Protein AF-A0A7K9FZ45-F1 (afdb_monomer)

Secondary structure (DSSP, 8-state):
-HHHHHHHHHHHHHHHTT--SS--------------S---SEE--TT-SS-EE---TT-TTHHHHHHHHHHHHHHHHHHHHHHHHHHHHHHHHHHHHHHHHHHGGGS-TTTHHHHHHHHHHHHHHHHHHHT-----TTTTTT-HHHHHHTSHHHHHHHHHHGGGS-HHHHHHHHHHHHHTHHHHHHHHTT--

Structure (mmCIF, N/CA/C/O backbone):
data_AF-A0A7K9FZ45-F1
#
_entry.id   AF-A0A7K9FZ45-F1
#
loop_
_atom_site.group_PDB
_atom_site.id
_atom_site.type_symbol
_atom_site.label_atom_id
_atom_site.label_alt_id
_atom_site.label_comp_id
_atom_site.label_asym_id
_atom_site.label_entity_id
_atom_site.label_seq_id
_atom_site.pdbx_PDB_ins_code
_atom_site.Cartn_x
_atom_site.Cartn_y
_atom_site.Cartn_z
_atom_site.occupancy
_atom_site.B_iso_or_equiv
_atom_site.auth_seq_id
_atom_site.auth_comp_id
_atom_site.auth_asym_id
_atom_site.auth_atom_id
_atom_site.pdbx_PDB_model_num
ATOM 1 N N . GLN A 1 1 ? 40.195 -30.713 -32.123 1.00 58.56 1 GLN A N 1
ATOM 2 C CA . GLN A 1 1 ? 41.474 -29.964 -32.093 1.00 58.56 1 GLN A CA 1
ATOM 3 C C . GLN A 1 1 ? 42.558 -30.627 -32.940 1.00 58.56 1 GLN A C 1
ATOM 5 O O . GLN A 1 1 ? 43.136 -29.954 -33.778 1.00 58.56 1 GLN A O 1
ATOM 10 N N . THR A 1 2 ? 42.777 -31.939 -32.810 1.00 71.94 2 THR A N 1
ATOM 11 C CA . THR A 1 2 ? 43.773 -32.715 -33.585 1.00 71.94 2 THR A CA 1
ATOM 12 C C . THR A 1 2 ? 43.663 -32.574 -35.107 1.00 71.94 2 THR A C 1
ATOM 14 O O . THR A 1 2 ? 44.682 -32.500 -35.782 1.00 71.94 2 THR A O 1
ATOM 17 N N . TYR A 1 3 ? 42.442 -32.479 -35.641 1.00 73.56 3 TYR A N 1
ATOM 18 C CA . TYR A 1 3 ? 42.191 -32.278 -37.072 1.00 73.56 3 TYR A CA 1
ATOM 19 C C . TYR A 1 3 ? 42.838 -30.997 -37.631 1.00 73.56 3 TYR A C 1
ATOM 21 O O . TYR A 1 3 ? 43.508 -31.046 -38.658 1.00 73.56 3 TYR A O 1
ATOM 29 N N . TYR A 1 4 ? 42.697 -29.866 -36.931 1.00 69.44 4 TYR A N 1
ATOM 30 C CA . TYR A 1 4 ? 43.245 -28.581 -37.381 1.00 69.44 4 TYR A CA 1
ATOM 31 C C . TYR A 1 4 ? 44.772 -28.558 -37.307 1.00 69.44 4 TYR A C 1
ATOM 33 O O . TYR A 1 4 ? 45.416 -28.138 -38.259 1.00 69.44 4 TYR A O 1
ATOM 41 N N . HIS A 1 5 ? 45.355 -29.137 -36.255 1.00 77.06 5 HIS A N 1
ATOM 42 C CA . HIS A 1 5 ? 46.809 -29.276 -36.160 1.00 77.06 5 HIS A CA 1
ATOM 43 C C . HIS A 1 5 ? 47.408 -30.156 -37.263 1.00 77.06 5 HIS A C 1
ATOM 45 O O . HIS A 1 5 ? 48.498 -29.875 -37.753 1.00 77.06 5 HIS A O 1
ATOM 51 N N . GLN A 1 6 ? 46.710 -31.214 -37.689 1.00 81.50 6 GLN A N 1
ATOM 52 C CA . GLN A 1 6 ? 47.155 -32.027 -38.826 1.00 81.50 6 GLN A CA 1
ATOM 53 C C . GLN A 1 6 ? 47.083 -31.254 -40.148 1.00 81.50 6 GLN A C 1
ATOM 55 O O . GLN A 1 6 ? 47.936 -31.450 -41.012 1.00 81.50 6 GLN A O 1
ATOM 60 N N . LEU A 1 7 ? 46.085 -30.381 -40.301 1.00 77.88 7 LEU A N 1
ATOM 61 C CA . LEU A 1 7 ? 45.923 -29.524 -41.473 1.00 77.88 7 LEU A CA 1
ATOM 62 C C . LEU A 1 7 ? 47.047 -28.477 -41.561 1.00 77.88 7 LEU A C 1
ATOM 64 O O . LEU A 1 7 ? 47.665 -28.336 -42.612 1.00 77.88 7 LEU A O 1
ATOM 68 N N . GLU A 1 8 ? 47.355 -27.812 -40.444 1.00 77.56 8 GLU A N 1
ATOM 69 C CA . GLU A 1 8 ? 48.450 -26.836 -40.323 1.00 77.56 8 GLU A CA 1
ATOM 70 C C . GLU A 1 8 ? 49.811 -27.478 -40.607 1.00 77.56 8 GLU A C 1
ATOM 72 O O . GLU A 1 8 ? 50.628 -26.918 -41.337 1.00 77.56 8 GLU A O 1
ATOM 77 N N . ARG A 1 9 ? 50.046 -28.691 -40.087 1.00 79.69 9 ARG A N 1
ATOM 78 C CA . ARG A 1 9 ? 51.304 -29.412 -40.315 1.00 79.69 9 ARG A CA 1
ATOM 79 C C . ARG A 1 9 ? 51.486 -29.803 -41.781 1.00 79.69 9 ARG A C 1
ATOM 81 O O . ARG A 1 9 ? 52.580 -29.655 -42.310 1.00 79.69 9 ARG A O 1
ATOM 88 N N . LYS A 1 10 ? 50.416 -30.258 -42.443 1.00 74.94 10 LYS A N 1
ATOM 89 C CA . LYS A 1 10 ? 50.434 -30.567 -43.881 1.00 74.94 10 LYS A CA 1
ATOM 90 C C . LYS A 1 10 ? 50.695 -29.323 -44.730 1.00 74.94 10 LYS A C 1
ATOM 92 O O . LYS A 1 10 ? 51.494 -29.401 -45.653 1.00 74.94 10 LYS A O 1
ATOM 97 N N . GLN A 1 11 ? 50.082 -28.186 -44.387 1.00 69.19 11 GLN A N 1
ATOM 98 C CA . GLN A 1 11 ? 50.353 -26.910 -45.061 1.00 69.19 11 GLN A CA 1
ATOM 99 C C . GLN A 1 11 ? 51.818 -26.480 -44.901 1.00 69.19 11 GLN A C 1
ATOM 101 O O . GLN A 1 11 ? 52.447 -26.084 -45.878 1.00 69.19 11 GLN A O 1
ATOM 106 N N . ALA A 1 12 ? 52.388 -26.615 -43.700 1.00 72.62 12 ALA A N 1
ATOM 107 C CA . ALA A 1 12 ? 53.792 -26.290 -43.447 1.00 72.62 12 ALA A CA 1
ATOM 108 C C . ALA A 1 12 ? 54.773 -27.220 -44.195 1.00 72.62 12 ALA A C 1
ATOM 110 O O . ALA A 1 12 ? 55.793 -26.760 -44.708 1.00 72.62 12 ALA A O 1
ATOM 111 N N . GLU A 1 13 ? 54.466 -28.521 -44.291 1.00 72.81 13 GLU A N 1
ATOM 112 C CA . GLU A 1 13 ? 55.247 -29.499 -45.070 1.00 72.81 13 GLU A CA 1
ATOM 113 C C . GLU A 1 13 ? 55.230 -29.172 -46.583 1.00 72.81 13 GLU A C 1
ATOM 115 O O . GLU A 1 13 ? 56.250 -29.308 -47.261 1.00 72.81 13 GLU A O 1
ATOM 120 N N . GLU A 1 14 ? 54.103 -28.681 -47.107 1.00 68.75 14 GLU A N 1
ATOM 121 C CA . GLU A 1 14 ? 53.916 -28.313 -48.519 1.00 68.75 14 GLU A CA 1
ATOM 122 C C . GLU A 1 14 ? 54.619 -26.988 -48.894 1.00 68.75 14 GLU A C 1
ATOM 124 O O . GLU A 1 14 ? 55.142 -26.850 -50.004 1.00 68.75 14 GLU A O 1
ATOM 129 N N . GLU A 1 15 ? 54.728 -26.038 -47.953 1.00 66.88 15 GLU A N 1
ATOM 130 C CA . GLU A 1 15 ? 55.504 -24.797 -48.126 1.00 66.88 15 GLU A CA 1
ATOM 131 C C . GLU A 1 15 ? 57.021 -25.040 -48.205 1.00 66.88 15 GLU A C 1
ATOM 133 O O . GLU A 1 15 ? 57.708 -24.384 -48.993 1.00 66.88 15 GLU A O 1
ATOM 138 N N . LEU A 1 16 ? 57.548 -26.008 -47.445 1.00 65.06 16 LEU A N 1
ATOM 139 C CA . LEU A 1 16 ? 58.973 -26.375 -47.449 1.00 65.06 16 LEU A CA 1
ATOM 140 C C . LEU A 1 16 ? 59.419 -27.039 -48.762 1.00 65.06 16 LEU A C 1
ATOM 142 O O . LEU A 1 16 ? 60.577 -26.912 -49.156 1.00 65.06 16 LEU A O 1
ATOM 146 N N . LEU A 1 17 ? 58.502 -27.718 -49.458 1.00 64.38 17 LEU A N 1
ATOM 147 C CA . LEU A 1 17 ? 58.753 -28.392 -50.738 1.00 64.38 17 LEU A CA 1
ATOM 148 C C . LEU A 1 17 ? 58.702 -27.441 -51.952 1.00 64.38 17 LEU A C 1
ATOM 150 O O . LEU A 1 17 ? 58.818 -27.890 -53.091 1.00 64.38 17 LEU A O 1
ATOM 154 N N . GLY A 1 18 ? 58.544 -26.128 -51.737 1.00 59.09 18 GLY A N 1
ATOM 155 C CA . GLY A 1 18 ? 58.601 -25.115 -52.800 1.00 59.09 18 GLY A CA 1
ATOM 156 C C . GLY A 1 18 ? 57.406 -25.128 -53.765 1.00 59.09 18 GLY A C 1
ATOM 157 O O . GLY A 1 18 ? 57.435 -24.450 -54.793 1.00 59.09 18 GLY A O 1
ATOM 158 N N . GLY A 1 19 ? 56.331 -25.852 -53.440 1.00 59.53 19 GLY A N 1
ATOM 159 C CA . GLY A 1 19 ? 55.126 -26.025 -54.259 1.00 59.53 19 GLY A CA 1
ATOM 160 C C . GLY A 1 19 ? 54.180 -24.820 -54.285 1.00 59.53 19 GLY A C 1
ATOM 161 O O . GLY A 1 19 ? 52.976 -24.984 -54.449 1.00 59.53 19 GLY A O 1
ATOM 162 N N . ARG A 1 20 ? 54.677 -23.589 -54.126 1.00 56.94 20 ARG A N 1
ATOM 163 C CA . ARG A 1 20 ? 53.844 -22.378 -54.001 1.00 56.94 20 ARG A CA 1
ATOM 164 C C . ARG A 1 20 ? 53.346 -21.820 -55.341 1.00 56.94 20 ARG A C 1
ATOM 166 O O . ARG A 1 20 ? 53.217 -20.612 -55.511 1.00 56.94 20 ARG A O 1
ATOM 173 N N . ASN A 1 21 ? 53.036 -22.686 -56.302 1.00 54.94 21 ASN A N 1
ATOM 174 C CA . ASN A 1 21 ? 52.468 -22.269 -57.579 1.00 54.94 21 ASN A CA 1
ATOM 175 C C . ASN A 1 21 ? 50.988 -22.675 -57.669 1.00 54.94 21 ASN A C 1
ATOM 177 O O . ASN A 1 21 ? 50.653 -23.722 -58.212 1.00 54.94 21 ASN A O 1
ATOM 181 N N . LYS A 1 22 ? 50.120 -21.742 -57.239 1.00 56.62 22 LYS A N 1
ATOM 182 C CA . LYS A 1 22 ? 48.705 -21.581 -57.653 1.00 56.62 22 LYS A CA 1
ATOM 183 C C . LYS A 1 22 ? 47.603 -22.383 -56.936 1.00 56.62 22 LYS A C 1
ATOM 185 O O . LYS A 1 22 ? 46.642 -22.780 -57.591 1.00 56.62 22 LYS A O 1
ATOM 190 N N . GLN A 1 23 ? 47.634 -22.542 -55.616 1.00 59.59 23 GLN A N 1
ATOM 191 C CA . GLN A 1 23 ? 46.379 -22.774 -54.884 1.00 59.59 23 GLN A CA 1
ATOM 192 C C . GLN A 1 23 ? 46.128 -21.595 -53.952 1.00 59.59 23 GLN A C 1
ATOM 194 O O . GLN A 1 23 ? 46.769 -21.452 -52.915 1.00 59.59 23 GLN A O 1
ATOM 199 N N . GLU A 1 24 ? 45.230 -20.697 -54.372 1.00 61.53 24 GLU A N 1
ATOM 200 C CA . GLU A 1 24 ? 44.634 -19.751 -53.432 1.00 61.53 24 GLU A CA 1
ATOM 201 C C . GLU A 1 24 ? 43.986 -20.573 -52.308 1.00 61.53 24 GLU A C 1
ATOM 203 O O . GLU A 1 24 ? 43.349 -21.590 -52.613 1.00 61.53 24 GLU A O 1
ATOM 208 N N . PRO A 1 25 ? 44.128 -20.172 -51.029 1.00 63.69 25 PRO A N 1
ATOM 209 C CA . PRO A 1 25 ? 43.386 -20.825 -49.959 1.00 63.69 25 PRO A CA 1
ATOM 210 C C . PRO A 1 25 ? 41.913 -20.850 -50.375 1.00 63.69 25 PRO A C 1
ATOM 212 O O . PRO A 1 25 ? 41.448 -19.835 -50.909 1.00 63.69 25 PRO A O 1
ATOM 215 N N . PRO A 1 26 ? 41.195 -21.978 -50.204 1.00 65.44 26 PRO A N 1
ATOM 216 C CA . PRO A 1 26 ? 39.822 -22.096 -50.667 1.00 65.44 26 PRO A CA 1
ATOM 217 C C . PRO A 1 26 ? 39.026 -20.926 -50.096 1.00 65.44 26 PRO A C 1
ATOM 219 O O . PRO A 1 26 ? 38.766 -20.854 -48.893 1.00 65.44 26 PRO A O 1
ATOM 222 N N . LYS A 1 27 ? 38.712 -19.956 -50.963 1.00 64.69 27 LYS A N 1
ATOM 223 C CA . LYS A 1 27 ? 37.932 -18.785 -50.587 1.00 64.69 27 LYS A CA 1
ATOM 224 C C . LYS A 1 27 ? 36.592 -19.339 -50.144 1.00 64.69 27 LYS A C 1
ATOM 226 O O . LYS A 1 27 ? 35.934 -20.037 -50.916 1.00 64.69 27 LYS A O 1
ATOM 231 N N . LEU A 1 28 ? 36.205 -19.064 -48.902 1.00 68.00 28 LEU A N 1
ATOM 232 C CA . LEU A 1 28 ? 34.835 -19.299 -48.480 1.00 68.00 28 LEU A CA 1
ATOM 233 C C . LEU A 1 28 ? 33.953 -18.450 -49.391 1.00 68.00 28 LEU A C 1
ATOM 235 O O . LEU A 1 28 ? 33.856 -17.237 -49.223 1.00 68.00 28 LEU A O 1
ATOM 239 N N . ILE A 1 29 ? 33.353 -19.093 -50.391 1.00 67.75 29 ILE A N 1
ATOM 240 C CA . ILE A 1 29 ? 32.290 -18.495 -51.180 1.00 67.75 29 ILE A CA 1
ATOM 241 C C . ILE A 1 29 ? 31.107 -18.442 -50.229 1.00 67.75 29 ILE A C 1
ATOM 243 O O . ILE A 1 29 ? 30.373 -19.415 -50.059 1.00 67.75 29 ILE A O 1
ATOM 247 N N . THR A 1 30 ? 30.961 -17.315 -49.542 1.00 63.03 30 THR A N 1
ATOM 248 C CA . THR A 1 30 ? 29.705 -17.011 -48.885 1.00 63.03 30 THR A CA 1
ATOM 249 C C . THR A 1 30 ? 28.703 -16.750 -50.005 1.00 63.03 30 THR A C 1
ATOM 251 O O . THR A 1 30 ? 28.949 -15.879 -50.847 1.00 63.03 30 THR A O 1
ATOM 254 N N . PRO A 1 31 ? 27.597 -17.512 -50.101 1.00 68.44 31 PRO A N 1
ATOM 255 C CA . PRO A 1 31 ? 26.531 -17.122 -51.006 1.00 68.44 31 PRO A CA 1
ATOM 256 C C . PRO A 1 31 ? 26.154 -15.682 -50.653 1.00 68.44 31 PRO A C 1
ATOM 258 O O . PRO A 1 31 ? 26.036 -15.339 -49.473 1.00 68.44 31 PRO A O 1
ATOM 261 N N . PHE A 1 32 ? 26.025 -14.823 -51.663 1.00 67.75 32 PHE A N 1
ATOM 262 C CA . PHE A 1 32 ? 25.487 -13.490 -51.450 1.00 67.75 32 PHE A CA 1
ATOM 263 C C . PHE A 1 32 ? 24.040 -13.658 -50.987 1.00 67.75 32 PHE A C 1
ATOM 265 O O . PHE A 1 32 ? 23.144 -13.933 -51.783 1.00 67.75 32 PHE A O 1
ATOM 272 N N . ILE A 1 33 ? 23.825 -13.576 -49.678 1.00 68.56 33 ILE A N 1
ATOM 273 C CA . ILE A 1 33 ? 22.489 -13.599 -49.105 1.00 68.56 33 ILE A CA 1
ATOM 274 C C . ILE A 1 33 ? 21.914 -12.207 -49.368 1.00 68.56 33 ILE A C 1
ATOM 276 O O . ILE A 1 33 ? 22.491 -11.185 -49.000 1.00 68.56 33 ILE A O 1
ATOM 280 N N . GLN A 1 34 ? 20.800 -12.142 -50.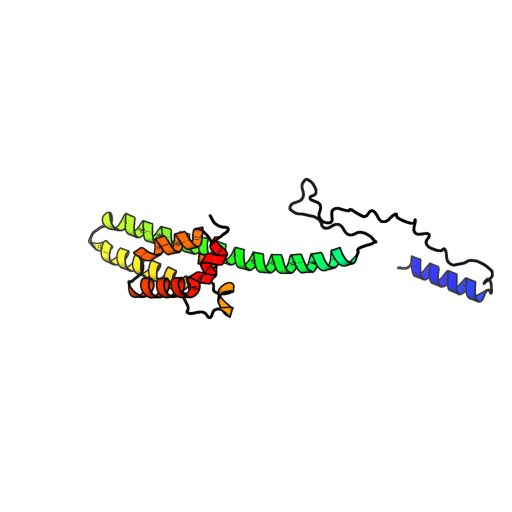086 1.00 68.69 34 GLN A N 1
ATOM 281 C CA . GLN A 1 34 ? 20.119 -10.873 -50.287 1.00 68.69 34 GLN A CA 1
ATOM 282 C C . GLN A 1 34 ? 19.643 -10.374 -48.921 1.00 68.69 34 GLN A C 1
ATOM 284 O O . GLN A 1 34 ? 19.012 -11.119 -48.169 1.00 68.69 34 GLN A O 1
ATOM 289 N N . LYS A 1 35 ? 19.969 -9.123 -48.582 1.00 67.81 35 LYS A N 1
ATOM 290 C CA . LYS A 1 35 ? 19.495 -8.493 -47.351 1.00 67.81 35 LYS A CA 1
ATOM 291 C C . LYS A 1 35 ? 17.969 -8.406 -47.423 1.00 67.81 35 LYS A C 1
ATOM 293 O O . LYS A 1 35 ? 17.431 -7.533 -48.095 1.00 67.81 35 LYS A O 1
ATOM 298 N N . VAL A 1 36 ? 17.283 -9.331 -4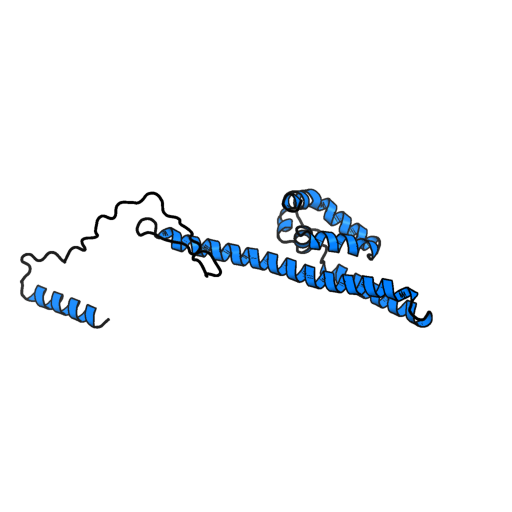6.762 1.00 68.94 36 VAL A N 1
ATOM 299 C CA . VAL A 1 36 ? 15.840 -9.236 -46.542 1.00 68.94 36 VAL A CA 1
ATOM 300 C C . VAL A 1 36 ? 15.637 -8.126 -45.516 1.00 68.94 36 VAL A C 1
ATOM 302 O O . VAL A 1 36 ? 16.169 -8.194 -44.408 1.00 68.94 36 VAL A O 1
ATOM 305 N N . GLU A 1 37 ? 14.954 -7.055 -45.915 1.00 64.19 37 GLU A N 1
ATOM 306 C CA . GLU A 1 37 ? 14.833 -5.835 -45.105 1.00 64.19 37 GLU A CA 1
ATOM 307 C C . GLU A 1 37 ? 13.956 -6.022 -43.861 1.00 64.19 37 GLU A C 1
ATOM 309 O O . GLU A 1 37 ? 14.084 -5.262 -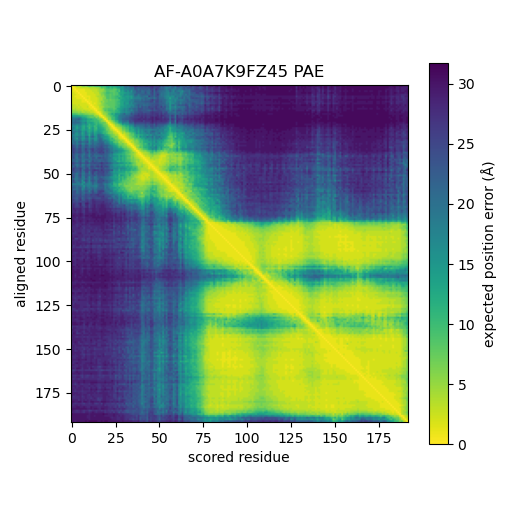42.902 1.00 64.19 37 GLU A O 1
ATOM 314 N N . THR A 1 38 ? 13.124 -7.064 -43.831 1.00 66.38 38 THR A N 1
ATOM 315 C CA . THR A 1 38 ? 12.166 -7.323 -42.758 1.00 66.38 38 THR A CA 1
ATOM 316 C C . THR A 1 38 ? 12.312 -8.744 -42.222 1.00 66.38 38 THR A C 1
ATOM 318 O O . THR A 1 38 ? 11.990 -9.728 -42.881 1.00 66.38 38 THR A O 1
ATOM 321 N N . TYR A 1 39 ? 12.808 -8.853 -40.992 1.00 69.44 39 TYR A N 1
ATOM 322 C CA . TYR A 1 39 ? 12.711 -10.064 -40.185 1.00 69.44 39 TYR A CA 1
ATOM 323 C C . TYR A 1 39 ? 12.105 -9.693 -38.836 1.00 69.44 39 TYR A C 1
ATOM 325 O O . TYR A 1 39 ? 12.463 -8.666 -38.248 1.00 69.44 39 TYR A O 1
ATOM 333 N N . 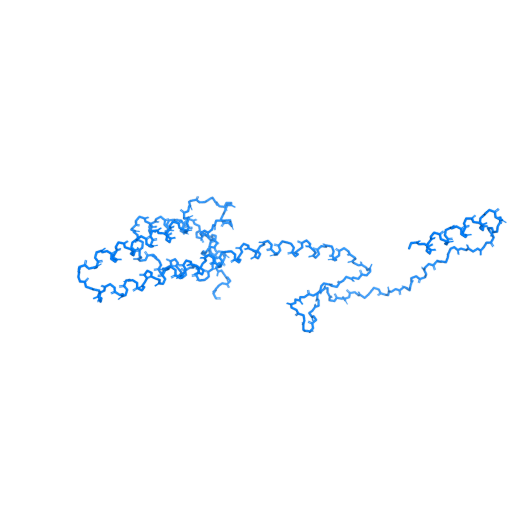ASP A 1 40 ? 11.209 -10.540 -38.338 1.00 69.50 40 ASP A N 1
ATOM 334 C CA . ASP A 1 40 ? 10.684 -10.390 -36.989 1.00 69.50 40 ASP A CA 1
ATOM 335 C C . ASP A 1 40 ? 11.798 -10.699 -36.003 1.00 69.50 40 ASP A C 1
ATOM 337 O O . ASP A 1 40 ? 12.331 -11.806 -35.922 1.00 69.50 40 ASP A O 1
ATOM 341 N N . SER A 1 41 ? 12.198 -9.679 -35.259 1.00 71.19 41 SER A N 1
ATOM 342 C CA . SER A 1 41 ? 13.324 -9.802 -34.346 1.00 71.19 41 SER A CA 1
ATOM 343 C C . SER A 1 41 ? 13.027 -10.573 -33.080 1.00 71.19 41 SER A C 1
ATOM 345 O O . SER A 1 41 ? 13.948 -10.961 -32.365 1.00 71.19 41 SER A O 1
ATOM 347 N N . VAL A 1 42 ? 11.744 -10.742 -32.787 1.00 76.06 42 VAL A N 1
ATOM 348 C CA . VAL A 1 42 ? 11.248 -11.465 -31.632 1.00 76.06 42 VAL A CA 1
ATOM 349 C C . VAL A 1 42 ? 10.082 -12.311 -32.110 1.00 76.06 42 VAL A C 1
ATOM 351 O O . VAL A 1 42 ? 9.102 -11.784 -32.630 1.00 76.06 42 VAL A O 1
ATOM 354 N N . VAL A 1 43 ? 10.204 -13.626 -31.952 1.00 80.62 43 VAL A N 1
ATOM 355 C CA . VAL A 1 43 ? 9.212 -14.596 -32.418 1.00 80.62 43 VAL A CA 1
ATOM 356 C C . VAL A 1 43 ? 8.693 -15.386 -31.225 1.00 80.62 43 VAL A C 1
ATOM 358 O O . VAL A 1 43 ? 9.455 -15.821 -30.359 1.00 80.62 43 VAL A O 1
ATOM 361 N N . ARG A 1 44 ? 7.376 -15.591 -31.171 1.00 80.12 44 ARG A N 1
ATOM 362 C CA . ARG A 1 44 ? 6.743 -16.484 -30.199 1.00 80.12 44 ARG A CA 1
ATOM 363 C C . ARG A 1 44 ? 6.583 -17.861 -30.830 1.00 80.12 44 ARG A C 1
ATOM 365 O O . ARG A 1 44 ? 5.765 -18.040 -31.728 1.00 80.12 44 ARG A O 1
ATOM 372 N N . ILE A 1 45 ? 7.363 -18.825 -30.358 1.00 82.94 45 ILE A N 1
ATOM 373 C CA . ILE A 1 45 ? 7.271 -20.209 -30.822 1.00 82.94 45 ILE A CA 1
ATOM 374 C C . ILE A 1 45 ? 6.089 -20.869 -30.106 1.00 82.94 45 ILE A C 1
ATOM 376 O O . ILE A 1 45 ? 5.928 -20.752 -28.892 1.00 82.94 45 ILE A O 1
ATOM 380 N N . ALA A 1 46 ? 5.211 -21.536 -30.851 1.00 83.69 46 ALA A N 1
ATOM 381 C CA . ALA A 1 46 ? 4.081 -22.233 -30.248 1.00 83.69 46 ALA A CA 1
ATOM 382 C C . ALA A 1 46 ? 4.586 -23.288 -29.244 1.00 83.69 46 ALA A C 1
ATOM 384 O O . ALA A 1 46 ? 5.433 -24.112 -29.577 1.00 83.69 46 ALA A O 1
ATOM 385 N N . GLY A 1 47 ? 4.078 -23.246 -28.009 1.00 83.75 47 GLY A N 1
ATOM 386 C CA . GLY A 1 47 ? 4.490 -24.151 -26.930 1.00 83.75 47 GLY A CA 1
ATOM 387 C C . GLY A 1 47 ? 5.699 -23.698 -26.099 1.00 83.75 47 GLY A C 1
ATOM 388 O O . GLY A 1 47 ? 6.035 -24.387 -25.140 1.00 83.75 47 GLY A O 1
ATOM 389 N N . SER A 1 48 ? 6.334 -22.553 -26.393 1.00 79.06 48 SER A N 1
ATOM 390 C CA . SER A 1 48 ? 7.375 -21.982 -25.522 1.00 79.06 48 SER A CA 1
ATOM 391 C C . SER A 1 48 ? 6.785 -21.119 -24.399 1.00 79.06 48 SER A C 1
ATOM 393 O O . SER A 1 48 ? 5.768 -20.446 -24.575 1.00 79.06 48 SER A O 1
ATOM 395 N N . LEU A 1 49 ? 7.456 -21.102 -23.240 1.00 77.44 49 LEU A N 1
ATOM 396 C CA . LEU A 1 49 ? 7.083 -20.267 -22.086 1.00 77.44 49 LEU A CA 1
ATOM 397 C C . LEU A 1 49 ? 7.303 -18.762 -22.340 1.00 77.44 49 LEU A C 1
ATOM 399 O O . LEU A 1 49 ? 6.727 -17.928 -21.650 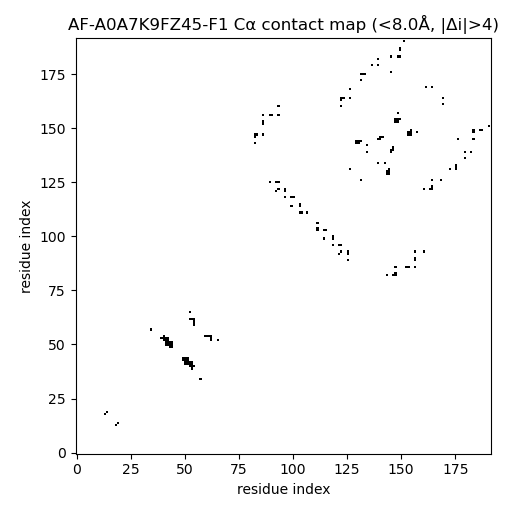1.00 77.44 49 LEU A O 1
ATOM 403 N N . GLY A 1 50 ? 8.112 -18.405 -23.340 1.00 80.06 50 GLY A N 1
ATOM 404 C CA . GLY A 1 50 ? 8.488 -17.021 -23.621 1.00 80.06 50 GLY A CA 1
ATOM 405 C C . GLY A 1 50 ? 8.726 -16.737 -25.099 1.00 80.06 50 GLY A C 1
ATOM 406 O O . GLY A 1 50 ? 8.446 -17.566 -25.970 1.00 80.06 50 GLY A O 1
ATOM 407 N N . GLN A 1 51 ? 9.231 -15.535 -25.364 1.00 83.44 51 GLN A N 1
ATOM 408 C CA . GLN A 1 51 ? 9.594 -15.059 -26.696 1.00 83.44 51 GLN A CA 1
ATOM 409 C C . GLN A 1 51 ? 11.071 -15.363 -26.996 1.00 83.44 51 GLN A C 1
ATOM 411 O O . GLN A 1 51 ? 11.902 -15.354 -26.090 1.00 83.44 51 GLN A O 1
ATOM 416 N N . VAL A 1 52 ? 11.401 -15.633 -28.261 1.00 78.88 52 VAL A N 1
ATOM 417 C CA . VAL A 1 52 ? 12.767 -15.937 -28.714 1.00 78.88 52 VAL A CA 1
ATOM 418 C C . VAL A 1 52 ? 13.269 -14.808 -29.608 1.00 78.88 52 VAL A C 1
ATOM 420 O O . VAL A 1 52 ? 12.623 -14.459 -30.596 1.00 78.88 52 VAL A O 1
ATOM 423 N N . ALA A 1 53 ? 14.429 -14.243 -29.271 1.00 79.19 53 ALA A N 1
ATOM 424 C CA . ALA A 1 53 ? 15.093 -13.241 -30.098 1.00 79.19 53 ALA A CA 1
ATOM 425 C C . ALA A 1 53 ? 15.805 -13.905 -31.286 1.00 79.19 53 ALA A C 1
ATOM 427 O O . ALA A 1 53 ? 16.538 -14.881 -31.118 1.00 79.19 53 ALA A O 1
ATOM 428 N N . VAL A 1 54 ? 15.616 -13.357 -32.486 1.00 77.44 54 VAL A N 1
ATOM 429 C CA . VAL A 1 54 ? 16.227 -13.855 -33.724 1.00 77.44 54 VAL A CA 1
ATOM 430 C C . VAL A 1 54 ? 17.285 -12.862 -34.196 1.00 77.44 54 VAL A C 1
ATOM 432 O O . VAL A 1 54 ? 17.013 -11.672 -34.365 1.00 77.44 54 VAL A O 1
ATOM 435 N N . SER A 1 55 ? 18.505 -13.353 -34.415 1.00 75.38 55 SER A N 1
ATOM 436 C CA . SER A 1 55 ? 19.617 -12.560 -34.941 1.00 75.38 55 SER A CA 1
ATOM 437 C C . SER A 1 55 ? 20.012 -13.052 -36.327 1.00 75.38 55 SER A C 1
ATOM 439 O O . SER A 1 55 ? 20.056 -14.254 -36.585 1.00 75.38 55 SER A O 1
ATOM 441 N N . THR A 1 56 ? 20.301 -12.115 -37.224 1.00 77.06 56 THR A N 1
ATOM 442 C CA . THR A 1 56 ? 20.753 -12.408 -38.587 1.00 77.06 56 THR A CA 1
ATOM 443 C C . THR A 1 56 ? 22.257 -12.180 -38.708 1.00 77.06 56 THR A C 1
ATOM 445 O O . THR A 1 56 ? 22.852 -11.439 -37.921 1.00 77.06 56 THR A O 1
ATOM 448 N N . CYS A 1 57 ? 22.879 -12.740 -39.748 1.00 75.62 57 CYS A N 1
ATOM 449 C CA . CYS A 1 57 ? 24.276 -12.451 -40.089 1.00 75.62 57 CYS A CA 1
ATOM 450 C C . CYS A 1 57 ? 24.538 -10.960 -40.395 1.00 75.62 57 CYS A C 1
ATOM 452 O O . CYS A 1 57 ? 25.683 -10.522 -40.319 1.00 75.62 57 CYS A O 1
ATOM 454 N N . TYR A 1 58 ? 23.491 -10.168 -40.671 1.00 74.25 58 TYR A N 1
ATOM 455 C CA . TYR A 1 58 ? 23.566 -8.721 -40.906 1.00 74.25 58 TYR A CA 1
ATOM 456 C C . TYR A 1 58 ? 23.404 -7.875 -39.639 1.00 74.25 58 TYR A C 1
ATOM 458 O O . TYR A 1 58 ? 23.639 -6.668 -39.672 1.00 74.25 58 TYR A O 1
ATOM 466 N N . SER A 1 59 ? 22.990 -8.475 -38.522 1.00 72.25 59 SER A N 1
ATOM 467 C CA . SER A 1 59 ? 22.688 -7.758 -37.281 1.00 72.25 59 SER A CA 1
ATOM 468 C C . SER A 1 59 ? 23.127 -8.518 -36.017 1.00 72.25 59 SER A C 1
ATOM 470 O O . SER A 1 59 ? 22.335 -8.630 -3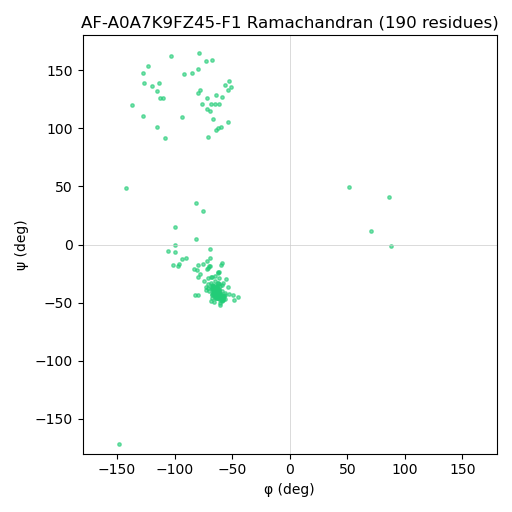5.076 1.00 72.25 59 SER A O 1
ATOM 472 N N . PRO A 1 60 ? 24.370 -9.033 -35.943 1.00 70.25 60 PRO A N 1
ATOM 473 C CA . PRO A 1 60 ? 24.791 -9.933 -34.867 1.00 70.25 60 PRO A CA 1
ATOM 474 C C . PRO A 1 60 ? 24.716 -9.295 -33.470 1.00 70.25 60 PRO A C 1
ATOM 476 O O . PRO A 1 60 ? 24.445 -9.991 -32.494 1.00 70.25 60 PRO A O 1
ATOM 479 N N . ARG A 1 61 ? 24.878 -7.965 -33.370 1.00 68.94 61 ARG A N 1
ATOM 480 C CA . ARG A 1 61 ? 24.846 -7.217 -32.097 1.00 68.94 61 ARG A CA 1
ATOM 481 C C . ARG A 1 61 ? 23.500 -7.292 -31.366 1.00 68.94 61 ARG A C 1
ATOM 483 O O . ARG A 1 61 ? 23.481 -7.223 -30.145 1.00 68.94 61 ARG A O 1
ATOM 490 N N . ARG A 1 62 ? 22.394 -7.544 -32.076 1.00 66.94 62 ARG A N 1
ATOM 491 C CA . ARG A 1 62 ? 21.052 -7.628 -31.473 1.00 66.94 62 ARG A CA 1
ATOM 492 C C . ARG A 1 62 ? 20.916 -8.749 -30.444 1.00 66.94 62 ARG A C 1
ATOM 494 O O . ARG A 1 62 ? 20.205 -8.582 -29.462 1.00 66.94 62 ARG A O 1
ATOM 501 N N . ALA A 1 63 ? 21.612 -9.870 -30.651 1.00 65.56 63 ALA A N 1
ATOM 502 C CA . ALA A 1 63 ? 21.630 -10.968 -29.684 1.00 65.56 63 ALA A CA 1
ATOM 503 C C . ALA A 1 63 ? 22.347 -10.583 -28.378 1.00 65.56 63 ALA A C 1
ATOM 505 O O . ALA A 1 63 ? 22.020 -11.116 -27.327 1.00 65.56 63 ALA A O 1
ATOM 506 N N . ILE A 1 64 ? 23.303 -9.653 -28.444 1.00 63.75 64 ILE A N 1
ATOM 507 C CA . ILE A 1 64 ? 24.102 -9.194 -27.301 1.00 63.75 64 ILE A CA 1
ATOM 508 C C . ILE A 1 64 ? 23.325 -8.140 -26.501 1.00 63.75 64 ILE A C 1
ATOM 510 O O . ILE A 1 64 ? 23.268 -8.207 -25.274 1.00 63.75 64 ILE A O 1
ATOM 514 N N . ASP A 1 65 ? 22.670 -7.202 -27.188 1.00 60.62 65 ASP A N 1
ATOM 515 C CA . ASP A 1 65 ? 21.850 -6.169 -26.541 1.00 60.62 65 ASP A CA 1
ATOM 516 C C . ASP A 1 65 ? 20.592 -6.769 -25.885 1.00 60.62 65 ASP A C 1
ATOM 518 O O . ASP A 1 65 ? 20.180 -6.332 -24.811 1.00 60.62 65 ASP A O 1
ATOM 522 N N . ALA A 1 66 ? 20.023 -7.836 -26.462 1.00 59.19 66 ALA A N 1
ATOM 523 C CA . ALA A 1 66 ? 18.900 -8.565 -25.866 1.00 59.19 66 ALA A CA 1
ATOM 524 C C . ALA A 1 66 ? 19.220 -9.130 -24.467 1.00 59.19 66 ALA A C 1
ATOM 526 O O . ALA A 1 66 ? 18.355 -9.123 -23.594 1.00 59.19 66 ALA A O 1
ATOM 527 N N . VAL A 1 67 ? 20.465 -9.563 -24.224 1.00 56.41 67 VAL A N 1
ATOM 528 C CA . VAL A 1 67 ? 20.903 -10.051 -22.901 1.00 56.41 67 VAL A CA 1
ATOM 529 C C . VAL A 1 67 ? 20.904 -8.922 -21.866 1.00 56.41 67 VAL A C 1
ATOM 531 O O . VAL A 1 67 ? 20.525 -9.136 -20.717 1.00 56.41 67 VAL A O 1
ATOM 534 N N . HIS A 1 68 ? 21.268 -7.704 -22.270 1.00 53.69 68 HIS A N 1
ATOM 535 C CA . HIS A 1 68 ? 21.270 -6.546 -21.374 1.00 53.69 68 HIS A CA 1
ATOM 536 C C . HIS A 1 68 ? 19.847 -6.099 -21.014 1.00 53.69 68 HIS A C 1
ATOM 538 O O . HIS A 1 68 ? 19.592 -5.747 -19.863 1.00 53.69 68 HIS A O 1
ATOM 544 N N . HIS A 1 69 ? 18.901 -6.172 -21.956 1.00 52.53 69 HIS A N 1
ATOM 545 C CA . HIS A 1 69 ? 17.490 -5.890 -21.675 1.00 52.53 69 HIS A CA 1
ATOM 546 C C . HIS A 1 69 ? 16.848 -6.928 -20.743 1.00 52.53 69 HIS A C 1
ATOM 548 O O . HIS A 1 69 ? 16.110 -6.539 -19.840 1.00 52.53 69 HIS A O 1
ATOM 554 N N . ALA A 1 70 ? 17.177 -8.216 -20.898 1.00 51.09 70 ALA A N 1
ATOM 555 C CA . ALA A 1 70 ? 16.680 -9.273 -20.014 1.00 51.09 70 ALA A CA 1
ATOM 556 C C . ALA A 1 70 ? 17.130 -9.074 -18.553 1.00 51.09 70 ALA A C 1
ATOM 558 O O . ALA A 1 70 ? 16.321 -9.200 -17.640 1.00 51.09 70 ALA A O 1
ATOM 559 N N . LEU A 1 71 ? 18.389 -8.682 -18.321 1.00 50.34 71 LEU A N 1
ATOM 560 C CA . LEU A 1 71 ? 18.913 -8.435 -16.969 1.00 50.34 71 LEU A CA 1
ATOM 561 C C . LEU A 1 71 ? 18.255 -7.227 -16.276 1.00 50.34 71 LEU A C 1
ATOM 563 O O . LEU A 1 71 ? 18.027 -7.252 -15.066 1.00 50.34 71 LEU A O 1
ATOM 567 N N . VAL A 1 72 ? 17.928 -6.173 -17.032 1.00 50.03 72 VAL A N 1
ATOM 568 C CA . VAL A 1 72 ? 17.232 -4.985 -16.504 1.00 50.03 72 VAL A CA 1
ATOM 569 C C . VAL A 1 72 ? 15.759 -5.290 -16.200 1.00 50.03 72 VAL A C 1
ATOM 571 O O . VAL A 1 72 ? 15.253 -4.856 -15.162 1.00 50.03 72 VAL A O 1
ATOM 574 N N . GLU A 1 73 ? 15.076 -6.070 -17.045 1.00 49.91 73 GLU A N 1
ATOM 575 C CA . GLU A 1 73 ? 13.711 -6.539 -16.762 1.00 49.91 73 GLU A CA 1
ATOM 576 C C . GLU A 1 73 ? 13.652 -7.518 -15.584 1.00 49.91 73 GLU A C 1
ATOM 578 O O . GLU A 1 73 ? 12.729 -7.424 -14.778 1.00 49.91 73 GLU A O 1
ATOM 583 N N . GLU A 1 74 ? 14.626 -8.419 -15.421 1.00 51.66 74 GLU A N 1
ATOM 584 C CA . GLU A 1 74 ? 14.671 -9.331 -14.270 1.00 51.66 74 GLU A CA 1
ATOM 585 C C . GLU A 1 74 ? 14.872 -8.580 -12.946 1.00 51.66 74 GLU A C 1
ATOM 587 O O . GLU A 1 74 ? 14.210 -8.887 -11.949 1.00 51.66 74 GLU A O 1
ATOM 592 N N . ALA A 1 75 ? 15.722 -7.548 -12.927 1.00 52.53 75 ALA A N 1
ATOM 593 C CA . ALA A 1 75 ? 15.910 -6.704 -11.750 1.00 52.53 75 ALA A CA 1
ATOM 594 C C . ALA A 1 75 ? 14.636 -5.904 -11.416 1.00 52.53 75 ALA A C 1
ATOM 596 O O . ALA A 1 75 ? 14.145 -5.962 -10.284 1.00 52.53 75 ALA A O 1
ATOM 597 N N . ALA A 1 76 ? 14.038 -5.219 -12.398 1.00 56.09 76 ALA A N 1
ATOM 598 C CA . ALA A 1 76 ? 12.793 -4.469 -12.209 1.00 56.09 76 ALA A CA 1
ATOM 599 C C . ALA A 1 76 ? 11.603 -5.383 -11.841 1.00 56.09 76 ALA A C 1
ATOM 601 O O . ALA A 1 76 ? 10.783 -5.045 -10.979 1.00 56.09 76 ALA A O 1
ATOM 602 N N . GLY A 1 77 ? 11.539 -6.576 -12.437 1.00 62.34 77 GLY A N 1
ATOM 603 C CA . GLY A 1 77 ? 10.570 -7.624 -12.127 1.00 62.34 77 GLY A CA 1
ATOM 604 C C . GLY A 1 77 ? 10.718 -8.154 -10.701 1.00 62.34 77 GLY A C 1
ATOM 605 O O . GLY A 1 77 ? 9.713 -8.343 -10.016 1.00 62.34 77 GLY A O 1
ATOM 606 N N . SER A 1 78 ? 11.951 -8.304 -10.208 1.00 72.69 78 SER A N 1
ATOM 607 C CA . SER A 1 78 ? 12.245 -8.718 -8.830 1.00 72.69 78 SER A CA 1
ATOM 608 C C . SER A 1 78 ? 11.750 -7.703 -7.793 1.00 72.69 78 SER A C 1
ATOM 610 O O . SER A 1 78 ? 11.112 -8.083 -6.806 1.00 72.69 78 SER A O 1
ATOM 612 N N . HIS A 1 79 ? 11.955 -6.401 -8.030 1.00 78.44 79 HIS A N 1
ATOM 613 C CA . HIS A 1 79 ? 11.448 -5.348 -7.141 1.00 78.44 79 HIS A CA 1
ATOM 614 C C . HIS A 1 79 ? 9.917 -5.321 -7.093 1.00 78.44 79 HIS A C 1
ATOM 616 O O . HIS A 1 79 ? 9.329 -5.306 -6.007 1.00 78.44 79 HIS A O 1
ATOM 622 N N . ARG A 1 80 ? 9.262 -5.400 -8.258 1.00 84.38 80 ARG A N 1
ATOM 623 C CA . ARG A 1 80 ? 7.798 -5.470 -8.343 1.00 84.38 80 ARG A CA 1
ATOM 624 C C . ARG A 1 80 ? 7.251 -6.724 -7.662 1.00 84.38 80 ARG A C 1
ATOM 626 O O . ARG A 1 80 ? 6.293 -6.632 -6.898 1.00 84.38 80 ARG A O 1
ATOM 633 N N . LEU A 1 81 ? 7.865 -7.884 -7.890 1.00 87.06 81 LEU A N 1
ATOM 634 C CA . LEU A 1 81 ? 7.463 -9.143 -7.265 1.00 87.06 81 LEU A CA 1
ATOM 635 C C . LEU A 1 81 ? 7.602 -9.082 -5.738 1.00 87.06 81 LEU A C 1
ATOM 637 O O . LEU A 1 81 ? 6.699 -9.514 -5.023 1.00 87.06 81 LEU A O 1
ATOM 641 N N . ARG A 1 82 ? 8.686 -8.484 -5.227 1.00 87.62 82 ARG A N 1
ATOM 642 C CA . ARG A 1 82 ? 8.886 -8.258 -3.788 1.00 87.62 82 ARG A CA 1
ATOM 643 C C . ARG A 1 82 ? 7.797 -7.363 -3.199 1.00 87.62 82 ARG A C 1
ATOM 645 O O . ARG A 1 82 ? 7.258 -7.691 -2.142 1.00 87.62 82 ARG A O 1
ATOM 652 N N . ALA A 1 83 ? 7.458 -6.266 -3.876 1.00 87.81 83 ALA A N 1
ATOM 653 C CA . ALA A 1 83 ? 6.390 -5.368 -3.444 1.00 87.81 83 ALA A CA 1
ATOM 654 C C . ALA A 1 83 ? 5.036 -6.094 -3.391 1.00 87.81 83 ALA A C 1
ATOM 656 O O . ALA A 1 83 ? 4.345 -6.027 -2.377 1.00 87.81 83 ALA A O 1
ATOM 657 N N . LEU A 1 84 ? 4.695 -6.862 -4.432 1.00 92.25 84 LEU A N 1
ATOM 658 C CA . LEU A 1 84 ? 3.466 -7.659 -4.479 1.00 92.25 84 LEU A CA 1
ATOM 659 C C . LEU A 1 84 ? 3.422 -8.721 -3.376 1.00 92.25 84 LEU A C 1
ATOM 661 O O . LEU A 1 84 ? 2.420 -8.828 -2.674 1.00 92.25 84 LEU A O 1
ATOM 665 N N . HIS A 1 85 ? 4.511 -9.461 -3.163 1.00 92.75 85 HIS A N 1
ATOM 666 C CA . HIS A 1 85 ? 4.574 -10.449 -2.088 1.00 92.75 85 HIS A CA 1
ATOM 667 C C . HIS A 1 85 ? 4.391 -9.799 -0.707 1.00 92.75 85 HIS A C 1
ATOM 669 O O . HIS A 1 85 ? 3.645 -10.316 0.130 1.00 92.75 85 HIS A O 1
ATOM 675 N N . ARG A 1 86 ? 5.021 -8.642 -0.474 1.00 93.69 86 ARG A N 1
ATOM 676 C CA . ARG A 1 86 ? 4.850 -7.875 0.766 1.00 93.69 86 ARG A CA 1
ATOM 677 C C . ARG A 1 86 ? 3.406 -7.404 0.944 1.00 93.69 86 ARG A C 1
ATOM 679 O O . ARG A 1 86 ? 2.885 -7.528 2.048 1.00 93.69 86 ARG A O 1
ATOM 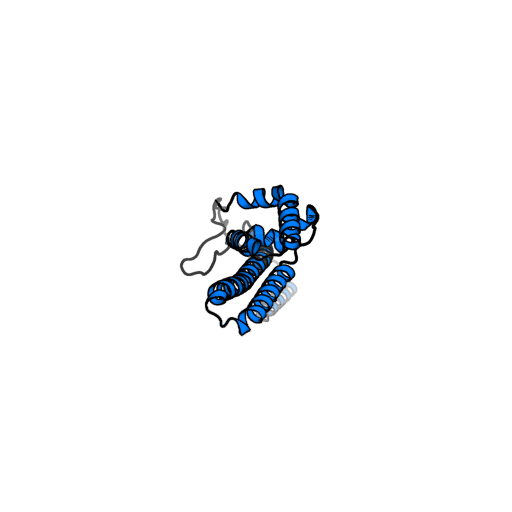686 N N . ILE A 1 87 ? 2.751 -6.939 -0.124 1.00 95.44 87 ILE A N 1
ATOM 687 C CA . ILE A 1 87 ? 1.323 -6.582 -0.104 1.00 95.44 87 ILE A CA 1
ATOM 688 C C . ILE A 1 87 ? 0.476 -7.784 0.309 1.00 95.44 87 ILE A C 1
ATOM 690 O O . ILE A 1 87 ? -0.360 -7.639 1.192 1.00 95.44 87 ILE A O 1
ATOM 694 N N . GLU A 1 88 ? 0.695 -8.961 -0.281 1.00 96.44 88 GLU A N 1
ATOM 695 C CA . GLU A 1 88 ? -0.055 -10.171 0.081 1.00 96.44 88 GLU A CA 1
ATOM 696 C C . GLU A 1 88 ? 0.092 -10.508 1.565 1.00 96.44 88 GLU A C 1
ATOM 698 O O . GLU A 1 88 ? -0.906 -10.716 2.252 1.00 96.44 88 GLU A O 1
ATOM 703 N N . LYS A 1 89 ? 1.326 -10.487 2.083 1.00 96.12 89 LYS A N 1
ATOM 704 C CA . LYS A 1 89 ? 1.595 -10.782 3.494 1.00 96.12 89 LYS A CA 1
ATOM 705 C C . LYS A 1 89 ? 0.886 -9.798 4.428 1.00 96.12 89 LYS A C 1
ATOM 707 O O . LYS A 1 89 ? 0.217 -10.225 5.362 1.00 96.12 89 LYS A O 1
ATOM 712 N N . LEU A 1 90 ? 0.994 -8.499 4.152 1.00 96.62 90 LEU A N 1
ATOM 713 C CA . LEU A 1 90 ? 0.333 -7.463 4.949 1.00 96.62 90 LEU A CA 1
ATOM 714 C C . LEU A 1 90 ? -1.195 -7.559 4.865 1.00 96.62 90 LEU A C 1
ATOM 716 O O . LEU A 1 90 ? -1.888 -7.298 5.843 1.00 96.62 90 LEU A O 1
ATOM 720 N N . PHE A 1 91 ? -1.733 -7.943 3.706 1.00 97.31 91 PHE A N 1
ATOM 721 C CA . PHE A 1 91 ? -3.172 -8.086 3.519 1.00 97.31 91 PHE A CA 1
ATOM 722 C C . PHE A 1 91 ? -3.733 -9.240 4.353 1.00 97.31 91 PHE A C 1
ATOM 724 O O . PHE A 1 91 ? -4.818 -9.100 4.904 1.00 97.31 91 PHE A O 1
ATOM 731 N N . LEU A 1 92 ? -2.999 -10.350 4.479 1.00 96.81 92 LEU A N 1
ATO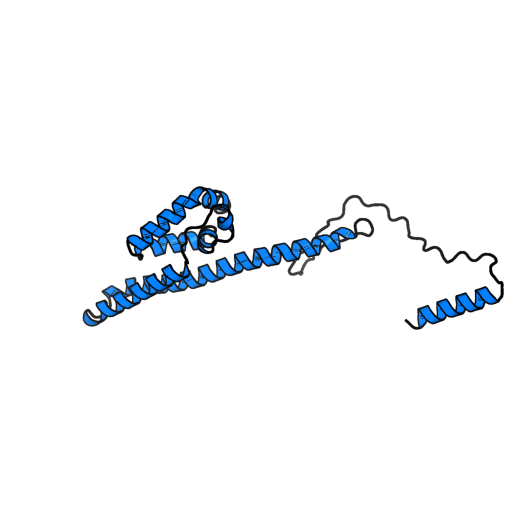M 732 C CA . LEU A 1 92 ? -3.376 -11.454 5.367 1.00 96.81 92 LEU A CA 1
ATOM 733 C C . LEU A 1 92 ? -3.420 -11.001 6.833 1.00 96.81 92 LEU A C 1
ATOM 735 O O . LEU A 1 92 ? -4.427 -11.222 7.494 1.00 96.81 92 LEU A O 1
ATOM 739 N N . GLN A 1 93 ? -2.401 -10.272 7.299 1.00 96.69 93 GLN A N 1
ATOM 740 C CA . GLN A 1 93 ? -2.386 -9.719 8.662 1.00 96.69 93 GLN A CA 1
ATOM 741 C C . GLN A 1 93 ? -3.549 -8.743 8.904 1.00 96.69 93 GLN A C 1
ATOM 743 O O . GLN A 1 93 ? -4.183 -8.760 9.954 1.00 96.69 93 GLN A O 1
ATOM 748 N N . LEU A 1 94 ? -3.885 -7.908 7.915 1.00 97.50 94 LEU A N 1
ATOM 749 C CA . LEU A 1 94 ? -5.038 -7.011 8.011 1.00 97.50 94 LEU A CA 1
ATOM 750 C C . LEU A 1 94 ? -6.363 -7.783 8.124 1.00 97.50 94 LEU A C 1
ATOM 752 O O . LEU A 1 94 ? -7.245 -7.375 8.876 1.00 97.50 94 LEU A O 1
ATOM 756 N N . LEU A 1 95 ? -6.512 -8.896 7.400 1.00 96.69 95 LEU A N 1
ATOM 757 C CA . LEU A 1 95 ? -7.701 -9.743 7.512 1.00 96.69 95 LEU A CA 1
ATOM 758 C C . LEU A 1 95 ? -7.836 -10.355 8.911 1.00 96.69 95 LEU A C 1
ATOM 760 O O . LEU A 1 95 ? -8.952 -10.427 9.419 1.00 96.69 95 LEU A O 1
ATOM 764 N N . GLU A 1 96 ? -6.728 -10.732 9.552 1.00 95.12 96 GLU A N 1
ATOM 765 C CA . GLU A 1 96 ? -6.729 -11.206 10.942 1.00 95.12 96 GLU A CA 1
ATOM 766 C C . GLU A 1 96 ? -7.214 -10.110 11.904 1.00 95.12 96 GLU A C 1
ATOM 768 O O . GLU A 1 96 ? -8.091 -10.362 12.729 1.00 95.12 96 GLU A O 1
ATOM 773 N N . VAL A 1 97 ? -6.736 -8.868 11.752 1.00 95.56 97 VAL A N 1
ATOM 774 C CA . VAL A 1 97 ? -7.197 -7.708 12.545 1.00 95.56 97 VAL A CA 1
ATOM 775 C C . VAL A 1 97 ? -8.702 -7.470 12.388 1.00 95.56 97 VAL A C 1
ATOM 777 O O . VAL A 1 97 ? -9.416 -7.250 13.373 1.00 95.56 97 VAL A O 1
ATOM 780 N N . GLU A 1 98 ? -9.206 -7.507 11.155 1.00 94.81 98 GLU A N 1
ATOM 781 C CA . GLU A 1 98 ? -10.633 -7.332 10.874 1.00 94.81 98 GLU A CA 1
ATOM 782 C C . GLU A 1 98 ? -11.477 -8.489 11.429 1.00 94.81 98 GLU A C 1
ATOM 784 O O . GLU A 1 98 ? -12.593 -8.276 11.915 1.00 94.81 98 GLU A O 1
ATOM 789 N N . GLU A 1 99 ? -10.952 -9.714 11.392 1.00 93.69 99 GLU A N 1
ATOM 790 C CA . GLU A 1 99 ? -11.598 -10.883 11.977 1.00 93.69 99 GLU A CA 1
ATOM 791 C C . GLU A 1 99 ? -11.644 -10.793 13.508 1.00 93.69 99 GLU A C 1
ATOM 793 O O . GLU A 1 99 ? -12.705 -11.032 14.091 1.00 93.69 99 GLU A O 1
ATOM 798 N N . MET A 1 100 ? -10.552 -10.378 14.161 1.00 90.25 100 MET A N 1
ATOM 799 C CA . MET A 1 100 ? -10.516 -10.109 15.605 1.00 90.25 100 MET A CA 1
ATOM 800 C C . MET A 1 100 ? -11.561 -9.059 15.990 1.00 90.25 100 MET A C 1
ATOM 802 O O . MET A 1 100 ? -12.318 -9.252 16.940 1.00 90.25 100 MET A O 1
ATOM 806 N N . GLN A 1 101 ? -11.679 -7.977 15.213 1.00 90.12 101 GLN A N 1
ATOM 807 C CA . GLN A 1 101 ? -12.704 -6.959 15.440 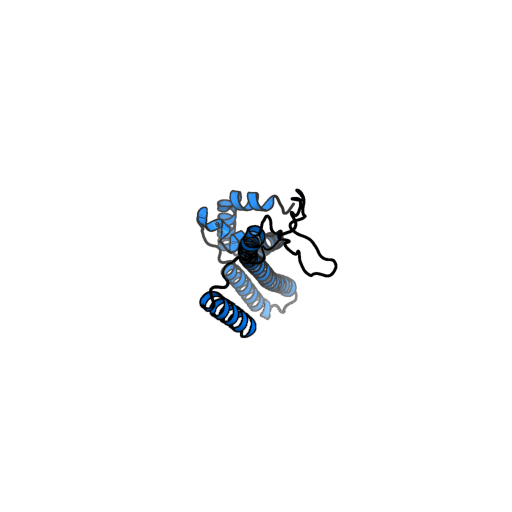1.00 90.12 101 GLN A CA 1
ATOM 808 C C . GLN A 1 101 ? -14.125 -7.502 15.256 1.00 90.12 101 GLN A C 1
ATOM 810 O O . GLN A 1 101 ? -15.013 -7.147 16.029 1.00 90.12 101 GLN A O 1
ATOM 815 N N . ARG A 1 102 ? -14.357 -8.361 14.258 1.00 90.62 102 ARG A N 1
ATOM 816 C CA . ARG A 1 102 ? -15.666 -8.992 14.038 1.00 90.62 102 ARG A CA 1
ATOM 817 C C . ARG A 1 102 ? -16.038 -9.951 15.170 1.00 90.62 102 ARG A C 1
ATOM 819 O O . ARG A 1 102 ? -17.213 -10.041 15.513 1.00 90.62 102 ARG A O 1
ATOM 826 N N . LYS A 1 103 ? -15.061 -10.674 15.725 1.00 88.69 103 LYS A N 1
ATOM 827 C CA . LYS A 1 103 ? -15.256 -11.640 16.817 1.00 88.69 103 LYS A CA 1
ATOM 828 C C . LYS A 1 103 ? -15.354 -10.982 18.197 1.00 88.69 103 LYS A C 1
ATOM 830 O O . LYS A 1 103 ? -15.954 -11.579 19.081 1.00 88.69 103 LYS A O 1
ATOM 835 N N . MET A 1 104 ? -14.840 -9.761 18.366 1.00 83.75 104 MET A N 1
ATOM 836 C CA . MET A 1 104 ? -14.829 -9.031 19.645 1.00 83.75 104 MET A CA 1
ATOM 837 C C . MET A 1 104 ? -16.187 -9.005 20.375 1.00 83.75 104 MET A C 1
ATOM 839 O O . MET A 1 104 ? -16.213 -9.328 21.558 1.00 83.75 104 MET A O 1
ATOM 843 N N . PRO A 1 105 ? -17.328 -8.696 19.719 1.00 83.19 105 PRO A N 1
ATOM 844 C CA . PRO A 1 105 ? -18.624 -8.624 20.401 1.00 83.19 105 PRO A CA 1
ATOM 845 C C . PRO A 1 105 ? -19.188 -9.993 20.810 1.00 83.19 105 PRO A C 1
ATOM 847 O O . PRO A 1 105 ? -20.157 -10.053 21.557 1.00 83.19 105 PRO A O 1
ATOM 850 N N . LEU A 1 106 ? -18.632 -11.083 20.272 1.00 85.88 106 LEU A N 1
ATOM 851 C CA . LEU A 1 106 ? -19.040 -12.461 20.556 1.00 85.88 106 LEU A CA 1
ATOM 852 C C . LEU A 1 106 ? -18.199 -13.087 21.682 1.00 85.88 106 LEU A C 1
ATOM 854 O O . LEU A 1 106 ? -18.539 -14.170 22.154 1.00 85.88 106 LEU A O 1
ATOM 858 N N . ALA A 1 107 ? -17.095 -12.442 22.072 1.00 80.31 107 ALA A N 1
ATOM 859 C CA . ALA A 1 107 ? -16.192 -12.929 23.105 1.00 80.31 107 ALA A CA 1
ATOM 860 C C . ALA A 1 107 ? -16.741 -12.641 24.518 1.00 80.31 107 ALA A C 1
ATOM 862 O O . ALA A 1 107 ? -17.443 -11.638 24.702 1.00 80.31 107 ALA A O 1
ATOM 863 N N . PRO A 1 108 ? -16.404 -13.480 25.519 1.00 80.94 108 PRO A N 1
ATOM 864 C CA . PRO A 1 108 ? -16.734 -13.225 26.920 1.00 80.94 108 PRO A CA 1
ATOM 865 C C . PRO A 1 108 ? -16.251 -11.838 27.362 1.00 80.94 108 PRO A C 1
ATOM 867 O O . PRO A 1 108 ? -15.149 -11.429 26.995 1.00 80.94 108 PRO A O 1
ATOM 870 N N . GLU A 1 109 ? -17.041 -11.122 28.172 1.00 77.12 109 GLU A N 1
ATOM 871 C CA . GLU A 1 109 ? -16.710 -9.756 28.628 1.00 77.12 109 GLU A CA 1
ATOM 872 C C . GLU A 1 109 ? -15.338 -9.669 29.322 1.00 77.12 109 GLU A C 1
ATOM 874 O O . GLU A 1 109 ? -14.644 -8.662 29.215 1.00 77.12 109 GLU A O 1
ATOM 879 N N . GLU A 1 110 ? -14.914 -10.753 29.972 1.00 78.88 110 GLU A N 1
ATOM 880 C CA . GLU A 1 110 ? -13.634 -10.876 30.678 1.00 78.88 110 GLU A CA 1
ATOM 881 C C . GLU A 1 110 ? -12.422 -10.940 29.727 1.00 78.88 110 GLU A C 1
ATOM 883 O O . GLU A 1 110 ? -11.330 -10.499 30.085 1.00 78.88 110 GLU A O 1
ATOM 888 N N . GLU A 1 111 ? -12.600 -11.449 28.503 1.00 79.62 111 GLU A N 1
ATOM 889 C CA . GLU A 1 111 ? -11.525 -11.634 27.514 1.00 79.62 111 GLU A CA 1
ATOM 890 C C . GLU A 1 111 ? -11.422 -10.469 26.514 1.00 79.62 111 GLU A C 1
ATOM 892 O O . GLU A 1 111 ? -10.379 -10.282 25.878 1.00 79.62 111 GLU A O 1
ATOM 897 N N . GLN A 1 112 ? -12.464 -9.635 26.407 1.00 80.19 112 GLN A N 1
ATOM 898 C CA . GLN A 1 112 ? -12.506 -8.481 25.498 1.00 80.19 112 GLN A CA 1
ATOM 899 C C . GLN A 1 112 ? -11.307 -7.518 25.626 1.00 80.19 112 GLN A C 1
ATOM 901 O O . GLN A 1 112 ? -10.774 -7.119 24.584 1.00 80.19 112 GLN A O 1
ATOM 906 N N . PRO A 1 113 ? -10.814 -7.164 26.834 1.00 83.44 113 PRO A N 1
ATOM 907 C CA . PRO A 1 113 ? -9.661 -6.271 26.969 1.00 83.44 113 PRO A CA 1
ATOM 908 C C . PRO A 1 113 ? -8.384 -6.875 26.371 1.00 83.44 113 PRO A C 1
ATOM 910 O O . PRO A 1 113 ? -7.633 -6.191 25.676 1.00 83.44 113 PRO A O 1
ATOM 913 N N . CYS A 1 114 ? -8.165 -8.177 26.586 1.00 84.75 114 CYS A N 1
ATOM 914 C CA . CYS A 1 114 ? -7.003 -8.888 26.059 1.00 84.75 114 CYS A CA 1
ATOM 915 C C . CYS A 1 114 ? -7.064 -8.989 24.528 1.00 84.75 114 CYS A C 1
ATOM 917 O O . CYS A 1 114 ? -6.074 -8.728 23.843 1.00 84.75 114 CYS A O 1
ATOM 919 N N . CYS A 1 115 ? -8.239 -9.295 23.969 1.00 83.25 115 CYS A N 1
ATOM 920 C CA . CYS A 1 115 ? -8.442 -9.325 22.521 1.00 83.25 115 CYS A CA 1
ATOM 921 C C . CYS A 1 115 ? -8.231 -7.947 21.871 1.00 83.25 115 CYS A C 1
ATOM 923 O O . CYS A 1 115 ? -7.661 -7.856 20.781 1.00 83.25 115 CYS A O 1
ATOM 925 N N . GLN A 1 116 ? -8.652 -6.864 22.531 1.00 87.88 116 GLN A N 1
ATOM 926 C CA . GLN A 1 116 ? -8.417 -5.502 22.050 1.00 87.88 116 GLN A CA 1
ATOM 927 C C . GLN A 1 116 ? -6.930 -5.147 22.038 1.00 87.88 116 GLN A C 1
ATOM 929 O O . GLN A 1 116 ? -6.452 -4.543 21.074 1.00 87.88 116 GLN A O 1
ATOM 934 N N . GLU A 1 117 ? -6.193 -5.548 23.069 1.00 90.44 117 GLU A N 1
ATOM 935 C CA . GLU A 1 117 ? -4.752 -5.337 23.136 1.00 90.44 117 GLU A CA 1
ATOM 936 C C . GLU A 1 117 ? -4.016 -6.114 22.036 1.00 90.44 117 GLU A C 1
ATOM 938 O O . GLU A 1 117 ? -3.210 -5.531 21.312 1.00 90.44 117 GLU A O 1
ATOM 943 N N . GLN A 1 118 ? -4.356 -7.390 21.826 1.00 90.81 118 GLN A N 1
ATOM 944 C CA . GLN A 1 118 ? -3.796 -8.204 20.739 1.00 90.81 118 GLN A CA 1
ATOM 945 C C . GLN A 1 118 ? -4.060 -7.586 19.361 1.00 90.81 118 GLN A C 1
ATOM 947 O O . GLN A 1 118 ? -3.141 -7.479 18.546 1.00 90.81 118 GLN A O 1
ATOM 952 N N . LYS A 1 119 ? -5.288 -7.108 19.117 1.00 93.31 119 LYS A N 1
ATOM 953 C CA . LYS A 1 119 ? -5.633 -6.384 17.887 1.00 93.31 119 LYS A CA 1
ATOM 954 C C . LYS A 1 119 ? -4.757 -5.139 17.719 1.00 93.31 119 LYS A C 1
ATOM 956 O O . LYS A 1 119 ? -4.221 -4.915 16.637 1.00 93.31 119 LYS A O 1
ATOM 961 N N . SER A 1 120 ? -4.624 -4.326 18.768 1.00 93.44 120 SER A N 1
ATOM 962 C CA . SER A 1 120 ? -3.810 -3.104 18.739 1.00 93.44 120 SER A CA 1
ATOM 963 C C . SER A 1 120 ? -2.348 -3.416 18.408 1.00 93.44 120 SER A C 1
ATOM 965 O O . SER A 1 120 ? -1.749 -2.770 17.551 1.00 93.44 120 SER A O 1
ATOM 967 N N . GLN A 1 121 ? -1.797 -4.476 19.006 1.00 94.44 121 GLN A N 1
ATOM 968 C CA . GLN A 1 121 ? -0.441 -4.941 18.717 1.00 94.44 121 GLN A CA 1
ATOM 969 C C . GLN A 1 121 ? -0.270 -5.410 17.266 1.00 94.44 121 GLN A C 1
ATOM 971 O O . GLN A 1 121 ? 0.770 -5.139 16.668 1.00 94.44 121 GLN A O 1
ATOM 976 N N . GLU A 1 122 ? -1.256 -6.093 16.674 1.00 94.56 122 GLU A N 1
ATOM 977 C CA . GLU A 1 122 ? -1.189 -6.464 15.253 1.00 94.56 122 GLU A CA 1
ATOM 978 C C . GLU A 1 122 ? -1.243 -5.247 14.328 1.00 94.56 122 GLU A C 1
ATOM 980 O O . GLU A 1 122 ? -0.473 -5.159 13.372 1.00 94.56 122 GLU A O 1
ATOM 985 N N . VAL A 1 123 ? -2.099 -4.268 14.628 1.00 96.06 123 VAL A N 1
ATOM 986 C CA . VAL A 1 123 ? -2.151 -3.011 13.867 1.00 96.06 123 VAL A CA 1
ATOM 987 C C . VAL A 1 123 ? -0.807 -2.283 13.933 1.00 96.06 123 VAL A C 1
ATOM 989 O O . VAL A 1 123 ? -0.287 -1.854 12.901 1.00 96.06 123 VAL A O 1
ATOM 992 N N . GLU A 1 124 ? -0.212 -2.204 15.122 1.00 95.69 124 GLU A N 1
ATOM 993 C CA . GLU A 1 124 ? 1.108 -1.614 15.348 1.00 95.69 124 GLU A CA 1
ATOM 994 C C . GLU A 1 124 ? 2.193 -2.345 14.539 1.00 95.69 124 GLU A C 1
ATOM 996 O O . GLU A 1 124 ? 3.002 -1.711 13.856 1.00 95.69 124 GLU A O 1
ATOM 1001 N N . ARG A 1 125 ? 2.171 -3.687 14.524 1.00 95.56 125 ARG A N 1
ATOM 1002 C CA . ARG A 1 125 ? 3.070 -4.504 13.691 1.00 95.56 125 ARG A CA 1
ATOM 1003 C C . ARG A 1 125 ? 2.914 -4.178 12.208 1.00 95.56 125 ARG A C 1
ATOM 1005 O O . ARG A 1 125 ? 3.918 -3.964 11.528 1.00 95.56 125 ARG A O 1
ATOM 1012 N N . ILE A 1 126 ? 1.683 -4.116 11.697 1.00 95.88 126 ILE A N 1
ATOM 1013 C CA . ILE A 1 126 ? 1.409 -3.772 10.293 1.00 95.88 126 ILE A CA 1
ATOM 1014 C C . ILE A 1 126 ? 1.967 -2.380 9.971 1.00 95.88 126 ILE A C 1
ATOM 1016 O O . ILE A 1 126 ? 2.669 -2.214 8.970 1.00 95.88 126 ILE A O 1
ATOM 1020 N N . TYR A 1 127 ? 1.707 -1.393 10.832 1.00 95.25 127 TYR A N 1
ATOM 1021 C CA . TYR A 1 127 ? 2.171 -0.019 10.652 1.00 95.25 127 TYR A CA 1
ATOM 1022 C C . TYR A 1 127 ? 3.704 0.081 10.615 1.00 95.25 127 TYR A C 1
ATOM 1024 O O . TYR A 1 127 ? 4.271 0.715 9.721 1.00 95.25 127 TYR A O 1
ATOM 1032 N N . GLN A 1 128 ? 4.398 -0.610 11.521 1.00 93.75 128 GLN A N 1
ATOM 1033 C CA . GLN A 1 128 ? 5.862 -0.665 11.535 1.00 93.75 128 GLN A CA 1
ATOM 1034 C C . GLN A 1 128 ? 6.422 -1.339 10.278 1.00 93.75 128 GLN A C 1
ATOM 1036 O O . GLN A 1 128 ? 7.387 -0.850 9.685 1.00 93.75 128 GLN A O 1
ATOM 1041 N N . VAL A 1 129 ? 5.797 -2.432 9.824 1.00 93.69 129 VAL A N 1
ATOM 1042 C CA . VAL A 1 129 ? 6.223 -3.135 8.608 1.00 93.69 129 VAL A CA 1
ATOM 1043 C C . VAL A 1 129 ? 6.041 -2.267 7.372 1.00 93.69 129 VAL A C 1
ATOM 1045 O O . VAL A 1 129 ? 6.860 -2.409 6.469 1.00 93.69 129 VAL A O 1
ATOM 1048 N N . LEU A 1 130 ? 5.050 -1.366 7.314 1.00 92.00 130 LEU A N 1
ATOM 1049 C CA . LEU A 1 130 ? 4.877 -0.424 6.198 1.00 92.00 130 LEU A CA 1
ATOM 1050 C C . LEU A 1 130 ? 6.064 0.539 6.040 1.00 92.00 130 LEU A C 1
ATOM 1052 O O . LEU A 1 130 ? 6.314 0.970 4.916 1.00 92.00 130 LEU A O 1
ATOM 1056 N N . LYS A 1 131 ? 6.841 0.789 7.109 1.00 88.25 131 LYS A N 1
ATOM 1057 C CA . LYS A 1 131 ? 8.028 1.666 7.127 1.00 88.25 131 LYS A CA 1
ATOM 1058 C C . LYS A 1 131 ? 7.755 3.060 6.547 1.00 88.25 131 LYS A C 1
ATOM 1060 O O . LYS A 1 131 ? 8.505 3.553 5.709 1.00 88.25 131 LYS A O 1
ATOM 1065 N N . ILE A 1 132 ? 6.680 3.701 7.000 1.00 87.94 132 ILE A N 1
ATOM 1066 C CA . ILE A 1 132 ? 6.292 5.035 6.527 1.00 87.94 132 ILE A CA 1
ATOM 1067 C C . ILE A 1 132 ? 7.348 6.059 6.967 1.00 87.94 132 ILE A C 1
ATOM 1069 O O . ILE A 1 132 ? 7.457 6.403 8.153 1.00 87.94 132 ILE A O 1
ATOM 1073 N N . ARG A 1 133 ? 8.133 6.536 6.000 1.00 84.94 133 ARG A N 1
ATOM 1074 C CA . ARG A 1 133 ? 9.207 7.513 6.189 1.00 84.94 133 ARG A CA 1
ATOM 1075 C C . ARG A 1 133 ? 8.983 8.738 5.310 1.00 84.94 133 ARG A C 1
ATOM 1077 O O . ARG A 1 133 ? 8.360 8.651 4.258 1.00 84.94 133 ARG A O 1
ATOM 1084 N N . ALA A 1 134 ? 9.517 9.872 5.752 1.00 80.88 134 ALA A N 1
ATOM 1085 C CA . ALA A 1 134 ? 9.678 11.020 4.875 1.00 80.88 134 ALA A CA 1
ATOM 1086 C C . ALA A 1 134 ? 10.809 10.701 3.893 1.00 80.88 134 ALA A C 1
ATOM 1088 O O . ALA A 1 134 ? 11.898 10.306 4.313 1.00 80.88 134 ALA A O 1
ATOM 1089 N N . CYS A 1 135 ? 10.524 10.825 2.605 1.00 82.19 135 CYS A N 1
ATOM 1090 C CA . CYS A 1 135 ? 11.439 10.497 1.526 1.00 82.19 135 CYS A CA 1
ATOM 1091 C C . CYS A 1 135 ? 11.536 11.717 0.600 1.00 82.19 135 CYS A C 1
ATOM 1093 O O . CYS A 1 135 ? 10.590 12.502 0.506 1.00 82.19 135 CYS A O 1
ATOM 1095 N N . SER A 1 136 ? 12.691 11.944 -0.021 1.00 85.12 136 SER A N 1
ATOM 1096 C CA . SER A 1 136 ? 12.859 13.053 -0.966 1.00 85.12 136 SER A CA 1
ATOM 1097 C C . SER A 1 136 ? 12.247 12.698 -2.326 1.00 85.12 136 SER A C 1
ATOM 1099 O O . SER A 1 136 ? 11.984 11.530 -2.609 1.00 85.12 136 SER A O 1
ATOM 1101 N N . SER A 1 137 ? 12.042 13.690 -3.197 1.00 82.56 137 SER A N 1
ATOM 1102 C CA . SER A 1 137 ? 11.499 13.460 -4.546 1.00 82.56 137 SER A CA 1
ATOM 1103 C C . SER A 1 137 ? 12.381 12.553 -5.421 1.00 82.56 137 SER A C 1
ATOM 1105 O O . SER A 1 137 ? 11.886 11.936 -6.359 1.00 82.56 137 SER A O 1
ATOM 1107 N N . GLU A 1 138 ? 13.681 12.454 -5.131 1.00 83.06 138 GLU A N 1
ATOM 1108 C CA . GLU A 1 138 ? 14.621 11.606 -5.879 1.00 83.06 138 GLU A CA 1
ATOM 1109 C C . GLU A 1 138 ? 14.508 10.122 -5.495 1.00 83.06 138 GLU A C 1
ATOM 1111 O O . GLU A 1 138 ? 14.789 9.243 -6.305 1.00 83.06 138 GLU A O 1
ATOM 1116 N N . GLU A 1 139 ? 14.037 9.835 -4.281 1.00 86.00 139 GLU A N 1
ATOM 1117 C CA . GLU A 1 139 ? 13.978 8.489 -3.704 1.00 86.00 139 GLU A CA 1
ATOM 1118 C C . GLU A 1 139 ? 12.578 7.838 -3.810 1.00 86.00 139 GLU A C 1
ATOM 1120 O O . GLU A 1 139 ? 12.387 6.685 -3.416 1.00 86.00 139 GLU A O 1
ATOM 1125 N N . GLU A 1 140 ? 11.581 8.531 -4.378 1.00 85.56 140 GLU A N 1
ATOM 1126 C CA . GLU A 1 140 ? 10.177 8.074 -4.433 1.00 85.56 140 GLU A CA 1
ATOM 1127 C C . GLU A 1 140 ? 10.001 6.714 -5.133 1.00 85.56 140 GLU A C 1
ATOM 1129 O O . GLU A 1 140 ? 9.135 5.909 -4.775 1.00 85.56 140 GLU A O 1
ATOM 1134 N N . ALA A 1 141 ? 10.837 6.437 -6.138 1.00 84.00 141 ALA A N 1
ATOM 1135 C CA . ALA A 1 141 ? 10.816 5.184 -6.891 1.00 84.00 141 ALA A CA 1
ATOM 1136 C C . ALA A 1 141 ? 11.345 3.981 -6.089 1.00 84.00 141 ALA A C 1
ATOM 1138 O O . ALA A 1 141 ? 11.023 2.837 -6.414 1.00 84.00 141 ALA A O 1
ATOM 1139 N N . GLU A 1 142 ? 12.133 4.227 -5.047 1.00 85.56 142 GLU A N 1
ATOM 1140 C CA . GLU A 1 142 ? 12.737 3.188 -4.209 1.00 85.56 142 GLU A CA 1
ATOM 1141 C C . GLU A 1 142 ? 11.983 2.996 -2.889 1.00 85.56 142 GLU A C 1
ATOM 1143 O O . GLU A 1 142 ? 12.123 1.958 -2.237 1.00 85.56 142 GLU A O 1
ATOM 1148 N N . ASP A 1 143 ? 11.161 3.971 -2.495 1.00 91.38 143 ASP A N 1
ATOM 1149 C CA . ASP A 1 143 ? 10.434 3.923 -1.235 1.00 91.38 143 ASP A CA 1
ATOM 1150 C C . ASP A 1 143 ? 9.411 2.779 -1.180 1.00 91.38 143 ASP A C 1
ATOM 1152 O O . ASP A 1 143 ? 8.460 2.700 -1.962 1.00 91.38 143 ASP A O 1
ATOM 1156 N N . GLU A 1 144 ? 9.582 1.884 -0.204 1.00 90.38 144 GLU A N 1
ATOM 1157 C CA . GLU A 1 144 ? 8.782 0.666 -0.102 1.00 90.38 144 GLU A CA 1
ATOM 1158 C C . GLU A 1 144 ? 7.288 0.940 0.163 1.00 90.38 144 GLU A C 1
ATOM 1160 O O . GLU A 1 144 ? 6.451 0.093 -0.166 1.00 90.38 144 GLU A O 1
ATOM 1165 N N . PHE A 1 145 ? 6.938 2.064 0.800 1.00 93.50 145 PHE A N 1
ATOM 1166 C CA . PHE A 1 145 ? 5.549 2.443 1.066 1.00 93.50 145 PHE A CA 1
ATOM 1167 C C . PHE A 1 145 ? 4.904 3.062 -0.179 1.00 93.50 145 PHE A C 1
ATOM 1169 O O . PHE A 1 145 ? 3.799 2.671 -0.558 1.00 93.50 145 PHE A O 1
ATOM 1176 N N . LEU A 1 146 ? 5.611 3.947 -0.886 1.00 92.94 146 LEU A N 1
ATOM 1177 C CA . LEU A 1 146 ? 5.117 4.519 -2.143 1.00 92.94 146 LEU A CA 1
ATOM 1178 C C . LEU A 1 146 ? 4.985 3.462 -3.247 1.00 92.94 146 LEU A C 1
ATOM 1180 O O . LEU A 1 146 ? 3.986 3.455 -3.969 1.00 92.94 146 LEU A O 1
ATOM 1184 N N . GLN A 1 147 ? 5.918 2.507 -3.338 1.00 91.00 147 GLN A N 1
ATOM 1185 C CA . GLN A 1 147 ? 5.796 1.374 -4.266 1.00 91.00 147 GLN A CA 1
ATOM 1186 C C . GLN A 1 147 ? 4.572 0.498 -3.958 1.00 91.00 147 GLN A C 1
ATOM 1188 O O . GLN A 1 147 ? 3.942 -0.027 -4.876 1.00 91.00 147 GLN A O 1
ATOM 1193 N N . LEU A 1 148 ? 4.188 0.370 -2.683 1.00 93.38 148 LEU A N 1
ATOM 1194 C CA . LEU A 1 148 ? 2.954 -0.313 -2.294 1.00 93.38 148 LEU A CA 1
ATOM 1195 C C . LEU A 1 148 ? 1.713 0.444 -2.790 1.00 93.38 148 LEU A C 1
ATOM 1197 O O . LEU A 1 148 ? 0.780 -0.177 -3.302 1.00 93.38 148 LEU A O 1
ATOM 1201 N N . LEU A 1 149 ? 1.705 1.774 -2.685 1.00 93.81 149 LEU A N 1
ATOM 1202 C CA . LEU A 1 149 ? 0.598 2.620 -3.143 1.00 93.81 149 LEU A CA 1
ATOM 1203 C C . LEU A 1 149 ? 0.479 2.703 -4.672 1.00 93.81 149 LEU A C 1
ATOM 1205 O O . LEU A 1 149 ? -0.607 2.972 -5.177 1.00 93.81 149 LEU A O 1
ATOM 1209 N N . CYS A 1 150 ? 1.541 2.387 -5.415 1.00 91.88 150 CYS A N 1
ATOM 1210 C CA . CYS A 1 150 ? 1.491 2.240 -6.875 1.00 91.88 150 CYS A CA 1
ATOM 1211 C C . CYS A 1 150 ? 0.703 0.999 -7.346 1.00 91.88 150 CYS A C 1
ATOM 1213 O O . CYS A 1 150 ? 0.572 0.782 -8.546 1.00 91.88 150 CYS A O 1
ATOM 1215 N N . VAL A 1 151 ? 0.211 0.151 -6.434 1.00 92.06 151 VAL A N 1
ATOM 1216 C CA . VAL A 1 151 ? -0.531 -1.073 -6.763 1.00 92.06 151 VAL A CA 1
ATOM 1217 C C . VAL A 1 151 ? -1.967 -0.974 -6.257 1.00 92.06 151 VAL A C 1
ATOM 1219 O O . VAL A 1 151 ? -2.204 -0.714 -5.074 1.00 92.06 151 VAL A O 1
ATOM 1222 N N . ARG A 1 152 ? -2.953 -1.306 -7.104 1.00 92.88 152 ARG A N 1
ATOM 1223 C CA . ARG A 1 152 ? -4.385 -1.344 -6.741 1.00 92.88 152 ARG A CA 1
ATOM 1224 C C . ARG A 1 152 ? -4.701 -2.027 -5.409 1.00 92.88 152 ARG A C 1
ATOM 1226 O O . ARG A 1 152 ? -5.487 -1.509 -4.616 1.00 92.88 152 ARG A O 1
ATOM 1233 N N . LYS A 1 153 ? -4.104 -3.192 -5.146 1.00 95.00 153 LYS A N 1
ATOM 1234 C CA . LYS A 1 153 ? -4.309 -3.930 -3.889 1.00 95.00 153 LYS A CA 1
ATOM 1235 C C . LYS A 1 153 ? -3.645 -3.245 -2.691 1.00 95.00 153 LYS A C 1
ATOM 1237 O O . LYS A 1 153 ? -4.228 -3.265 -1.612 1.00 95.00 153 LYS A O 1
ATOM 1242 N N . GLY A 1 154 ? -2.497 -2.595 -2.885 1.00 95.00 154 GLY A N 1
ATOM 1243 C CA . GLY A 1 154 ? -1.836 -1.804 -1.848 1.00 95.00 154 GLY A CA 1
ATOM 1244 C C . GLY A 1 154 ? -2.658 -0.579 -1.441 1.00 95.00 154 GLY A C 1
ATOM 1245 O O . GLY A 1 154 ? -2.887 -0.379 -0.255 1.00 95.00 154 GLY A O 1
ATOM 1246 N N . LYS A 1 155 ? -3.243 0.154 -2.398 1.00 94.94 155 LYS A N 1
ATOM 1247 C CA . LYS A 1 155 ? -4.199 1.246 -2.104 1.00 94.94 155 LYS A CA 1
ATOM 1248 C C . LYS A 1 155 ? -5.384 0.764 -1.262 1.00 94.94 155 LYS A C 1
ATOM 1250 O O . LYS A 1 155 ? -5.725 1.376 -0.253 1.00 94.94 155 LYS A O 1
ATOM 1255 N N . LYS A 1 156 ? -5.988 -0.371 -1.642 1.00 96.38 156 LYS A N 1
ATOM 1256 C CA . LYS A 1 156 ? -7.086 -0.991 -0.876 1.00 96.38 156 LYS A CA 1
ATOM 1257 C C . LYS A 1 156 ? -6.655 -1.406 0.531 1.00 96.38 156 LYS A C 1
ATOM 1259 O O . LYS A 1 156 ? -7.445 -1.262 1.458 1.00 96.38 156 LYS A O 1
ATOM 1264 N N . LEU A 1 157 ? -5.436 -1.927 0.683 1.00 97.00 157 LEU A N 1
ATOM 1265 C CA . LEU A 1 157 ? -4.859 -2.273 1.980 1.00 97.00 157 LEU A CA 1
ATOM 1266 C C . LEU A 1 157 ? -4.763 -1.031 2.866 1.00 97.00 157 LEU A C 1
ATOM 1268 O O . LEU A 1 157 ? -5.306 -1.036 3.965 1.00 97.00 157 LEU A O 1
ATOM 1272 N N . THR A 1 158 ? -4.157 0.046 2.365 1.00 96.06 158 THR A N 1
ATOM 1273 C CA . THR A 1 158 ? -4.001 1.305 3.104 1.00 96.06 158 THR A CA 1
ATOM 1274 C C . THR A 1 158 ? -5.351 1.908 3.494 1.00 96.06 158 THR A C 1
ATOM 1276 O O . THR A 1 158 ? -5.542 2.294 4.645 1.00 96.06 158 THR A O 1
ATOM 1279 N N . ALA A 1 159 ? -6.319 1.926 2.573 1.00 96.62 159 ALA A N 1
ATOM 1280 C CA . ALA A 1 159 ? -7.659 2.451 2.836 1.00 96.62 159 ALA A CA 1
ATOM 1281 C C . ALA A 1 159 ? -8.412 1.661 3.922 1.00 96.62 159 ALA A C 1
ATOM 1283 O O . ALA A 1 159 ? -9.124 2.256 4.725 1.00 96.62 159 ALA A O 1
ATOM 1284 N N . ARG A 1 160 ? -8.251 0.331 3.963 1.00 97.12 160 ARG A N 1
ATOM 1285 C CA . ARG A 1 160 ? -8.865 -0.536 4.984 1.00 97.12 160 ARG A CA 1
ATOM 1286 C C . ARG A 1 160 ? -8.116 -0.529 6.313 1.00 97.12 160 ARG A C 1
ATOM 1288 O O . ARG A 1 160 ? -8.738 -0.732 7.343 1.00 97.12 160 ARG A O 1
ATOM 1295 N N . LEU A 1 161 ? -6.808 -0.284 6.298 1.00 96.75 161 LEU A N 1
ATOM 1296 C CA . LEU A 1 161 ? -6.000 -0.155 7.509 1.00 96.75 161 LEU A CA 1
ATOM 1297 C C . LEU A 1 161 ? -6.278 1.164 8.244 1.00 96.75 161 LEU A C 1
ATOM 1299 O O . LEU A 1 161 ? -6.286 1.181 9.470 1.00 96.75 161 LEU A O 1
ATOM 1303 N N . LEU A 1 162 ? -6.525 2.255 7.509 1.00 95.88 162 LEU A N 1
ATOM 1304 C CA . LEU A 1 162 ? -6.676 3.611 8.052 1.00 95.88 162 LEU A CA 1
ATOM 1305 C C . LEU A 1 162 ? -7.651 3.720 9.252 1.00 95.88 162 LEU A C 1
ATOM 1307 O O . LEU A 1 162 ? -7.268 4.350 10.234 1.00 95.88 162 LEU A O 1
ATOM 1311 N N . PRO A 1 163 ? -8.846 3.089 9.261 1.00 95.12 163 PRO A N 1
ATOM 1312 C CA . PRO A 1 163 ? -9.773 3.135 10.401 1.00 95.12 163 PRO A CA 1
ATOM 1313 C C . PRO A 1 163 ? -9.297 2.381 11.651 1.00 95.12 163 PRO A C 1
ATOM 1315 O O . PRO A 1 163 ? -9.933 2.476 12.699 1.00 95.12 163 PRO A O 1
ATOM 1318 N N . HIS A 1 164 ? -8.243 1.571 11.541 1.00 94.75 164 HIS A N 1
ATOM 1319 C CA . HIS A 1 164 ? -7.687 0.804 12.654 1.00 94.75 164 HIS A CA 1
ATOM 1320 C C . HIS A 1 164 ? -6.486 1.487 13.311 1.00 94.75 164 HIS A C 1
ATOM 1322 O O . HIS A 1 164 ? -6.149 1.127 14.436 1.00 94.75 164 HIS A O 1
ATOM 1328 N N . LEU A 1 165 ? -5.856 2.443 12.623 1.00 95.06 165 LEU A N 1
ATOM 1329 C CA . LEU A 1 165 ? -4.686 3.170 13.109 1.00 95.06 165 LEU A CA 1
ATOM 1330 C C . LEU A 1 165 ? -5.051 4.165 14.213 1.00 95.06 165 LEU A C 1
ATOM 1332 O O . LEU A 1 165 ? -6.183 4.647 14.301 1.00 95.06 165 LEU A O 1
ATOM 1336 N N . THR A 1 166 ? -4.060 4.526 15.027 1.00 95.38 166 THR A N 1
ATOM 1337 C CA . THR A 1 166 ? -4.197 5.678 15.924 1.00 95.38 166 THR A CA 1
ATOM 1338 C C . THR A 1 166 ? -4.267 6.975 15.115 1.00 95.38 166 THR A C 1
ATOM 1340 O O . THR A 1 166 ? -3.822 7.039 13.966 1.00 95.38 166 THR A O 1
ATOM 1343 N N . GLN A 1 167 ? -4.809 8.036 15.715 1.00 95.19 167 GLN A N 1
ATOM 1344 C CA . GLN A 1 167 ? -4.923 9.336 15.049 1.00 95.19 167 GLN A CA 1
ATOM 1345 C C . GLN A 1 167 ? -3.564 9.854 14.548 1.00 95.19 167 GLN A C 1
ATOM 1347 O O . GLN A 1 167 ? -3.467 10.303 13.410 1.00 95.19 167 GLN A O 1
ATOM 1352 N N . GLU A 1 168 ? -2.512 9.728 15.360 1.00 94.69 168 GLU A N 1
ATOM 1353 C CA . GLU A 1 168 ? -1.150 10.148 15.006 1.00 94.69 168 GLU A CA 1
ATOM 1354 C C . GLU A 1 168 ? -0.591 9.354 13.812 1.00 94.69 168 GLU A C 1
ATOM 1356 O O . GLU A 1 168 ? -0.016 9.920 12.881 1.00 94.69 168 GLU A O 1
ATOM 1361 N N . GLN A 1 169 ? -0.797 8.034 13.802 1.00 95.12 169 GLN A N 1
ATOM 1362 C CA . GLN A 1 169 ? -0.361 7.158 12.712 1.00 95.12 169 GLN A CA 1
ATOM 1363 C C . GLN A 1 169 ? -1.096 7.468 11.405 1.00 95.12 169 GLN A C 1
ATOM 1365 O O . GLN A 1 169 ? -0.477 7.541 10.341 1.00 95.12 169 GLN A O 1
ATOM 1370 N N . ALA A 1 170 ? -2.412 7.668 11.487 1.00 95.62 170 ALA A N 1
ATOM 1371 C CA . ALA A 1 170 ? -3.242 8.040 10.351 1.00 95.62 170 ALA A CA 1
ATOM 1372 C C . ALA A 1 170 ? -2.820 9.399 9.774 1.00 95.62 170 ALA A C 1
ATOM 1374 O O . ALA A 1 170 ? -2.653 9.517 8.560 1.00 95.62 170 ALA A O 1
ATOM 1375 N N . GLU A 1 171 ? -2.585 10.399 10.627 1.00 95.19 171 GLU A N 1
ATOM 1376 C CA . GLU A 1 171 ? -2.119 11.725 10.216 1.00 95.19 171 GLU A CA 1
ATOM 1377 C C . GLU A 1 171 ? -0.764 11.648 9.513 1.00 95.19 171 GLU A C 1
ATOM 1379 O O . GLU A 1 171 ? -0.629 12.136 8.391 1.00 95.19 171 GLU A O 1
ATOM 1384 N N . LYS A 1 172 ? 0.218 10.966 10.115 1.00 94.81 172 LYS A N 1
ATOM 1385 C CA . LYS A 1 172 ? 1.542 10.785 9.509 1.00 94.81 172 LYS A CA 1
ATOM 1386 C C . LYS A 1 172 ? 1.450 10.098 8.146 1.00 94.81 172 LYS A C 1
ATOM 1388 O O . LYS A 1 172 ? 2.087 10.542 7.193 1.00 94.81 172 LYS A O 1
ATOM 1393 N N . MET A 1 173 ? 0.635 9.050 8.032 1.00 95.06 173 MET A N 1
ATOM 1394 C CA . MET A 1 173 ? 0.424 8.337 6.773 1.00 95.06 173 MET A CA 1
ATOM 1395 C C . MET A 1 173 ? -0.210 9.231 5.702 1.00 95.06 173 MET A C 1
ATOM 1397 O O . MET A 1 173 ? 0.266 9.262 4.567 1.00 95.06 173 MET A O 1
ATOM 1401 N N . LEU A 1 174 ? -1.257 9.982 6.051 1.00 95.62 174 LEU A N 1
ATOM 1402 C CA . LEU A 1 174 ? -1.916 10.911 5.132 1.00 95.62 174 LEU A CA 1
ATOM 1403 C C . LEU A 1 174 ? -0.982 12.050 4.712 1.00 95.62 174 LEU A C 1
ATOM 1405 O O . LEU A 1 174 ? -0.961 12.417 3.537 1.00 95.62 174 LEU A O 1
ATOM 1409 N N . LEU A 1 175 ? -0.169 12.570 5.629 1.00 95.38 175 LEU A N 1
ATOM 1410 C CA . LEU A 1 175 ? 0.832 13.592 5.337 1.00 95.38 175 LEU A CA 1
ATOM 1411 C C . LEU A 1 175 ? 1.887 13.083 4.341 1.00 95.38 175 LEU A C 1
ATOM 1413 O O . LEU A 1 175 ? 2.219 13.777 3.384 1.00 95.38 175 LEU A O 1
ATOM 1417 N N . THR A 1 176 ? 2.355 11.841 4.489 1.00 94.50 176 THR A N 1
ATOM 1418 C CA . THR A 1 176 ? 3.253 11.218 3.502 1.00 94.50 176 THR A CA 1
ATOM 1419 C C . THR A 1 176 ? 2.573 11.040 2.140 1.00 94.50 176 THR A C 1
ATOM 1421 O O . THR A 1 176 ? 3.156 11.391 1.116 1.00 94.50 176 THR A O 1
ATOM 1424 N N . ILE A 1 177 ? 1.330 10.545 2.099 1.00 94.88 177 ILE A N 1
ATOM 1425 C CA . ILE A 1 177 ? 0.586 10.354 0.839 1.00 94.88 177 ILE A CA 1
ATOM 1426 C C . ILE A 1 177 ? 0.372 11.688 0.120 1.00 94.88 177 ILE A C 1
ATOM 1428 O O . ILE A 1 177 ? 0.578 11.778 -1.087 1.00 94.88 177 ILE A O 1
ATOM 1432 N N . THR A 1 178 ? -0.032 12.724 0.854 1.00 94.88 178 THR A N 1
ATOM 1433 C CA . THR A 1 178 ? -0.293 14.059 0.296 1.00 94.88 178 THR A CA 1
ATOM 1434 C C . THR A 1 178 ? 0.975 14.726 -0.222 1.00 94.88 178 THR A C 1
ATOM 1436 O O . THR A 1 178 ? 0.947 15.292 -1.312 1.00 94.88 178 THR A O 1
ATOM 1439 N N . HIS A 1 179 ? 2.096 14.600 0.492 1.00 94.31 179 HIS A N 1
ATOM 1440 C CA . HIS A 1 179 ? 3.391 15.108 0.040 1.00 94.31 179 HIS A CA 1
ATOM 1441 C C . HIS A 1 179 ? 3.826 14.487 -1.301 1.00 94.31 179 HIS A C 1
ATOM 1443 O O . HIS A 1 179 ? 4.309 15.191 -2.185 1.00 94.31 179 HIS A O 1
ATOM 1449 N N . HIS A 1 180 ? 3.583 13.185 -1.487 1.00 94.75 180 HIS A N 1
ATOM 1450 C CA . HIS A 1 180 ? 3.968 12.432 -2.689 1.00 94.75 180 HIS A CA 1
ATOM 1451 C C . HIS A 1 180 ? 2.824 12.227 -3.695 1.00 94.75 180 HIS A C 1
ATOM 1453 O O . HIS A 1 180 ? 2.929 11.419 -4.623 1.00 94.75 180 HIS A O 1
ATOM 1459 N N . LEU A 1 181 ? 1.725 12.971 -3.555 1.00 94.19 181 LEU A N 1
ATOM 1460 C CA . LEU A 1 181 ? 0.550 12.829 -4.411 1.00 94.19 181 LEU A CA 1
ATOM 1461 C C . LEU A 1 181 ? 0.865 13.001 -5.913 1.00 94.19 181 LEU A C 1
ATOM 1463 O O . LEU A 1 181 ? 0.387 12.180 -6.699 1.00 94.19 181 LEU A O 1
ATOM 1467 N N . PRO A 1 182 ? 1.705 13.967 -6.350 1.00 92.44 182 PRO A N 1
ATOM 1468 C CA . PRO A 1 182 ? 2.041 14.114 -7.768 1.00 92.44 182 PRO A CA 1
ATOM 1469 C C . PRO A 1 182 ? 2.730 12.880 -8.365 1.00 92.44 182 PRO A C 1
ATOM 1471 O O . PRO A 1 182 ? 2.508 12.553 -9.532 1.00 92.44 182 PRO A O 1
ATOM 1474 N N . PHE A 1 183 ? 3.565 12.192 -7.583 1.00 91.94 183 PHE A N 1
ATOM 1475 C CA . PHE A 1 183 ? 4.222 10.953 -7.997 1.00 91.94 183 PHE A CA 1
ATOM 1476 C C . PHE A 1 183 ? 3.216 9.812 -8.136 1.00 91.94 183 PHE A C 1
ATOM 1478 O O . PHE A 1 183 ? 3.175 9.143 -9.172 1.00 91.94 183 PHE A O 1
ATOM 1485 N N . LEU A 1 184 ? 2.364 9.635 -7.124 1.00 92.94 184 LEU A N 1
ATOM 1486 C CA . LEU A 1 184 ? 1.350 8.583 -7.104 1.00 92.94 184 LEU A CA 1
ATOM 1487 C C . LEU A 1 184 ? 0.354 8.745 -8.259 1.00 92.94 184 LEU A C 1
ATOM 1489 O O . LEU A 1 184 ? 0.096 7.782 -8.975 1.00 92.94 184 LEU A O 1
ATOM 1493 N N . MET A 1 185 ? -0.119 9.967 -8.523 1.00 92.12 185 MET A N 1
ATOM 1494 C CA . MET A 1 185 ? -1.049 10.242 -9.624 1.00 92.12 185 MET A CA 1
ATOM 1495 C C . MET A 1 185 ? -0.460 9.904 -10.998 1.00 92.12 185 MET A C 1
ATOM 1497 O O . MET A 1 185 ? -1.163 9.359 -11.842 1.00 92.12 185 MET A O 1
ATOM 1501 N N . LYS A 1 186 ? 0.836 10.162 -11.232 1.00 90.19 186 LYS A N 1
ATOM 1502 C CA . LYS A 1 186 ? 1.503 9.781 -12.495 1.00 90.19 186 LYS A CA 1
ATOM 1503 C C . LYS A 1 186 ? 1.513 8.268 -12.713 1.00 90.19 186 LYS A C 1
ATOM 1505 O O . LYS A 1 186 ? 1.486 7.820 -13.856 1.00 90.19 186 LYS A O 1
ATOM 1510 N N . LYS A 1 187 ? 1.597 7.489 -11.634 1.00 86.00 187 LYS A N 1
ATOM 1511 C CA . LYS A 1 187 ? 1.601 6.021 -11.677 1.00 86.00 187 LYS A CA 1
ATOM 1512 C C . LYS A 1 187 ? 0.191 5.430 -11.752 1.00 86.00 187 LYS A C 1
ATOM 1514 O O . LYS A 1 187 ? 0.056 4.309 -12.230 1.00 86.00 187 LYS A O 1
ATOM 1519 N N . ASP A 1 188 ? -0.829 6.184 -11.346 1.00 84.31 188 ASP A N 1
ATOM 1520 C CA . ASP A 1 188 ? -2.218 5.717 -11.270 1.00 84.31 188 ASP A CA 1
ATOM 1521 C C . ASP A 1 188 ? -2.958 5.694 -12.617 1.00 84.31 188 ASP A C 1
ATOM 1523 O O . ASP A 1 188 ? -3.948 4.989 -12.769 1.00 84.31 188 ASP A O 1
ATOM 1527 N N . VAL A 1 189 ? -2.441 6.400 -13.630 1.00 74.38 189 VAL A N 1
ATOM 1528 C CA . VAL A 1 189 ? -3.055 6.534 -14.972 1.00 74.38 189 VAL A CA 1
ATOM 1529 C C . VAL A 1 189 ? -3.253 5.186 -15.695 1.00 74.38 189 VAL A C 1
ATOM 1531 O O . VAL A 1 189 ? -3.990 5.106 -16.671 1.00 74.38 189 VAL A O 1
ATOM 1534 N N . LEU A 1 190 ? -2.596 4.118 -15.237 1.00 61.06 190 LEU A N 1
ATOM 1535 C CA . LEU A 1 190 ? -2.670 2.774 -15.824 1.00 61.06 190 LEU A CA 1
ATOM 1536 C C . LEU A 1 190 ? -3.620 1.818 -15.078 1.00 61.06 190 LEU A C 1
ATOM 1538 O O . LEU A 1 190 ? -3.796 0.686 -15.526 1.00 61.06 190 LEU A O 1
ATOM 1542 N N . ASP A 1 191 ? -4.172 2.235 -13.936 1.00 56.44 191 ASP A N 1
ATOM 1543 C CA . ASP A 1 191 ? -4.915 1.383 -12.993 1.00 56.44 191 ASP A CA 1
ATOM 1544 C C . ASP A 1 191 ? -6.449 1.611 -13.032 1.00 56.44 191 ASP A C 1
ATOM 1546 O O . ASP A 1 191 ? -7.178 0.876 -12.345 1.00 56.44 191 ASP A O 1
ATOM 1550 N N . GLU A 1 192 ? -6.925 2.603 -13.806 1.00 43.59 192 GLU A N 1
ATOM 1551 C CA . GLU A 1 192 ? -8.353 2.895 -14.072 1.00 43.59 192 GLU A CA 1
ATOM 1552 C C . GLU A 1 192 ? -8.957 2.032 -15.190 1.00 43.59 192 GLU A C 1
ATOM 1554 O O . GLU A 1 192 ? -8.344 1.908 -16.276 1.00 43.59 192 GLU A O 1
#

Solvent-accessible surface area (backbone atoms only — not comparable to full-atom values): 11651 Å² total; per-residue (Å²): 112,71,68,60,56,54,51,52,50,51,53,54,56,44,60,76,71,67,66,83,81,83,77,74,75,84,72,81,78,68,76,85,72,76,82,72,92,78,70,75,51,65,43,74,54,90,91,54,97,56,73,44,78,56,63,48,97,89,42,63,63,56,60,59,53,51,55,57,51,50,56,55,48,52,53,55,47,49,55,53,50,51,46,52,53,51,44,52,55,53,46,54,55,50,51,52,45,53,48,51,61,68,45,45,86,77,47,60,82,87,50,38,65,58,54,51,51,54,41,50,53,50,50,49,51,54,55,59,72,47,57,83,63,94,74,54,90,89,45,50,88,72,34,72,44,55,53,32,55,62,32,77,67,32,41,53,44,53,66,67,45,48,85,71,48,54,72,68,56,38,49,54,52,50,51,50,49,61,74,45,37,74,62,49,55,70,56,45,77,78,77,118

InterPro domains:
  IPR019167 mRNA decay factor PAT1 domain [PF09770] (45-182)
  IPR039900 Pat1-like [PTHR21551] (3-189)

Organism: Stercorarius parasiticus (NCBI:txid54059)

Mean predicted aligned error: 16.05 Å

Sequence (192 aa):
QTYYHQLERKQAEEELLGGRNKQEPPKLITPFIQKVETYDSVVRIAGSLGQVAVSTCYSPRRAIDAVHHALVEEAAGSHRLRALHRIEKLFLQLLEVEEMQRKMPLAPEEEQPCCQEQKSQEVERIYQVLKIRACSSEEEAEDEFLQLLCVRKGKKLTARLLPHLTQEQAEKMLLTITHHLPFLMKKDVLDE

Radius of gyration: 32.48 Å; Cα contacts (8 Å, |Δi|>4): 96; chains: 1; bounding box: 78×48×88 Å

Nearest PDB structures (foldseek):
  2xes-assembly2_B  TM=8.657E-01  e=7.357E-07  Homo sapiens
  2xeq-assembly4_D  TM=8.717E-01  e=1.078E-06  Homo sapiens
  2xes-assembly1_A  TM=8.346E-01  e=1.967E-06  Homo sapiens
  2lfd-assembly1_A  TM=3.822E-01  e=2.901E+00  Escherichia coli
  8auw-assembly1_D  TM=5.029E-01  e=9.651E+00  Homo sapiens

pLDDT: mean 81.1, std 13.82, range [43.59, 97.5]

Foldseek 3Di:
DVVVVVVVVVVVVCVVVVVPPDDDPPPPPDPPDPPPVDDDQWADDPPDPDIDGDDDPVGNCSVVVVVVVVVVCVVVVVLLVVLVVLLVVLVVLLVVLVVLVVCLVVDDPVCNVVSLVVSLVSLVVSLVSLVLDDDDPVCLVVRSNSSLLLDPSSVVSLVSSLVVDDPVSNVSNVVSCVVCVVVSVVSCPVVD